Protein AF-A0A959F280-F1 (afdb_monomer_lite)

pLDDT: mean 79.12, std 16.42, range [36.81, 97.94]

Secondary structure (DSSP, 8-state):
-HHHHHHHHHHTS---------PPPPPTT--SHHHHHHHHHHTTSTTS--HHHHGGGB-S---HHHHHHHHHHHHHHHHHTT----GGGS---TT---TTT-SSEE-S-TTT-TT--EEEETTEEEE-HHHHHHHHHHHHHHSGGGTHHHHHHGGGG---EETTEEHHHHHHHHHHHHHHHHHHHHHHHHHHHHHHHHHTSTT-SS-S-HHHHHHHHHHHHHHHHHHHHHHHTGGG-----

Sequence (241 aa):
MKRLLSILSVLFLAFPVFLPAQSEAPPLTLATPRNAVHVHLYYLQPDSYQPELAARVIYGVPDSARRNKLAIQLKQIFDGKGLYVRLNQLPDKPDYADTLSGNANFTPFPIDLPQVYLEQIDGKWYYSPETVGQIAQLHEEVYPFGADFIVNLLPKFGNRSVMGLKAWQWLGLFLLLAVAFLVHLALSRILNPVARRLTRSKRFPSLIEPRLVRKLARLASMIVLLQVLKLLLPMLMLPIE

Radius of gyration: 25.84 Å; chains: 1; bounding box: 61×64×66 Å

Foldseek 3Di:
DVVVVVVVVVVVVPDPPPDPDDDDQQDLQLQFPLSLVSQLVVCVDLVNPDLLRNLSQAPDDPDSVLSSVLSNLVVLLCLLLVNDQPSVPGDPHSCDADPPPRFQKADRCCPSCVQWIWHDDPSGIHTDPSSSVCSVVSSCVSCPPPVVVLVVVQSVVDPDDDVNAGPVLVVLVVVLVVVLVVLLVVLCVVLVVVLVVVCPDPPHPDPDDPVNSVVVSVVVSVVVSVVSCSSSVSVSSPPDD

Structure (mmCIF, N/CA/C/O backbone):
data_AF-A0A959F280-F1
#
_entry.id   AF-A0A959F280-F1
#
loop_
_atom_site.group_PDB
_atom_site.id
_atom_site.type_symbol
_atom_site.label_atom_id
_atom_site.label_alt_id
_atom_site.label_comp_id
_atom_site.label_asym_id
_atom_site.label_entity_id
_atom_site.label_seq_id
_atom_site.pdbx_PDB_ins_code
_atom_site.Cartn_x
_atom_site.Cartn_y
_atom_site.Cartn_z
_atom_site.occupancy
_atom_site.B_iso_or_equiv
_atom_site.auth_seq_id
_atom_site.auth_comp_id
_atom_site.auth_asym_id
_atom_site.auth_atom_id
_atom_site.pdbx_PDB_model_num
ATOM 1 N N . MET A 1 1 ? -16.300 -50.254 -28.222 1.00 49.34 1 MET A N 1
ATOM 2 C CA . MET A 1 1 ? -16.803 -48.877 -27.989 1.00 49.34 1 MET A CA 1
ATOM 3 C C . MET A 1 1 ? -17.419 -48.663 -26.602 1.00 49.34 1 MET A C 1
ATOM 5 O O . MET A 1 1 ? -17.103 -47.653 -25.995 1.00 49.34 1 MET A O 1
ATOM 9 N N . LYS A 1 2 ? -18.199 -49.601 -26.033 1.00 47.69 2 LYS A N 1
ATOM 10 C CA . LYS A 1 2 ? -18.791 -49.439 -24.682 1.00 47.69 2 LYS A CA 1
ATOM 11 C C . LYS A 1 2 ? -17.766 -49.301 -23.535 1.00 47.69 2 LYS A C 1
ATOM 13 O O . LYS A 1 2 ? -17.989 -48.509 -22.636 1.00 47.69 2 LYS A O 1
ATOM 18 N N . ARG A 1 3 ? -16.608 -49.978 -23.606 1.00 47.28 3 ARG A N 1
ATOM 19 C CA . ARG A 1 3 ? -15.536 -49.876 -22.587 1.00 47.28 3 ARG A CA 1
ATOM 20 C C . ARG A 1 3 ? -14.737 -48.564 -22.627 1.00 47.28 3 ARG A C 1
ATOM 22 O O . ARG A 1 3 ? -14.215 -48.162 -21.600 1.00 47.28 3 ARG A O 1
ATOM 29 N N . LEU A 1 4 ? -14.674 -47.885 -23.779 1.00 44.22 4 LEU A N 1
ATOM 30 C CA . LEU A 1 4 ? -14.002 -46.582 -23.897 1.00 44.22 4 LEU A CA 1
ATOM 31 C C . LEU A 1 4 ? -14.879 -45.453 -23.328 1.00 44.22 4 LEU A C 1
ATOM 33 O O . LEU A 1 4 ? -14.361 -44.519 -22.728 1.00 44.22 4 LEU A O 1
ATOM 37 N N . LEU A 1 5 ? -16.208 -45.584 -23.454 1.00 45.62 5 LEU A N 1
ATOM 38 C CA . LEU A 1 5 ? -17.166 -44.663 -22.837 1.00 45.62 5 LEU A CA 1
ATOM 39 C C . LEU A 1 5 ? -17.149 -44.765 -21.303 1.00 45.62 5 LEU A C 1
ATOM 41 O O . LEU A 1 5 ? -17.197 -43.744 -20.630 1.00 45.62 5 LEU A O 1
ATOM 45 N N . SER A 1 6 ? -17.014 -45.974 -20.744 1.00 48.53 6 SER A N 1
ATOM 46 C CA . SER A 1 6 ? -16.979 -46.177 -19.286 1.00 48.53 6 SER A CA 1
ATOM 47 C C . SER A 1 6 ? -15.735 -45.584 -18.612 1.00 48.53 6 SER A C 1
ATOM 49 O O . SER A 1 6 ? -15.829 -45.115 -17.484 1.00 48.53 6 SER A O 1
ATOM 51 N N . ILE A 1 7 ? -14.584 -45.557 -19.295 1.00 51.16 7 ILE A N 1
ATOM 52 C CA . ILE A 1 7 ? -13.348 -44.948 -18.767 1.00 51.16 7 ILE A CA 1
ATOM 53 C C . ILE A 1 7 ? -13.446 -43.412 -18.791 1.00 51.16 7 ILE A C 1
ATOM 55 O O . ILE A 1 7 ? -12.962 -42.750 -17.876 1.00 51.16 7 ILE A O 1
ATOM 59 N N . LEU A 1 8 ? -14.149 -42.842 -19.778 1.00 44.41 8 LEU A N 1
ATOM 60 C CA . LEU A 1 8 ? -14.389 -41.397 -19.863 1.00 44.41 8 LEU A CA 1
ATOM 61 C C . LEU A 1 8 ? -15.368 -40.900 -18.779 1.00 44.41 8 LEU A C 1
ATOM 63 O O . LEU A 1 8 ? -15.226 -39.782 -18.293 1.00 44.41 8 LEU A O 1
ATOM 67 N N . SER A 1 9 ? -16.321 -41.738 -18.355 1.00 45.31 9 SER A N 1
ATOM 68 C CA . SER A 1 9 ? -17.274 -41.411 -17.282 1.00 45.31 9 SER A CA 1
ATOM 69 C C . SER A 1 9 ? -16.666 -41.466 -15.875 1.00 45.31 9 SER A C 1
ATOM 71 O O . SER A 1 9 ? -17.095 -40.711 -15.008 1.00 45.31 9 SER A O 1
ATOM 73 N N . VAL A 1 10 ? -15.652 -42.308 -15.637 1.00 51.28 10 VAL A N 1
ATOM 74 C CA . VAL A 1 10 ? -14.961 -42.377 -14.331 1.00 51.28 10 VAL A CA 1
ATOM 75 C C . VAL A 1 10 ? -13.953 -41.231 -14.166 1.00 51.28 10 VAL A C 1
ATOM 77 O O . VAL A 1 10 ? -13.764 -4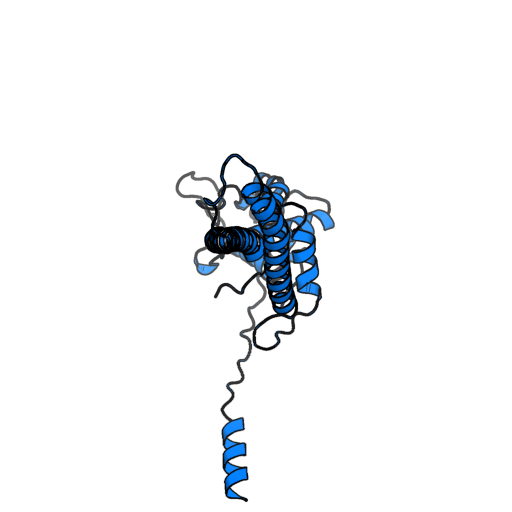0.740 -13.057 1.00 51.28 10 VAL A O 1
ATOM 80 N N . LEU A 1 11 ? -13.374 -40.722 -15.262 1.00 44.38 11 LEU A N 1
ATOM 81 C CA . LEU A 1 11 ? -12.427 -39.599 -15.216 1.00 44.38 11 LEU A CA 1
ATOM 82 C C . LEU A 1 11 ? -13.094 -38.244 -14.891 1.00 44.38 11 LEU A C 1
ATOM 84 O O . LEU A 1 11 ? -12.423 -37.325 -14.433 1.00 44.38 11 LEU A O 1
ATOM 88 N N . PHE A 1 12 ? -14.411 -38.117 -15.085 1.00 46.41 12 PHE A N 1
ATOM 89 C CA . PHE A 1 12 ? -15.156 -36.886 -14.782 1.00 46.41 12 PHE A CA 1
ATOM 90 C C . PHE A 1 12 ? -15.593 -36.782 -13.306 1.00 46.41 12 PHE A C 1
ATOM 92 O O . PHE A 1 12 ? -15.979 -35.711 -12.850 1.00 46.41 12 PHE A O 1
ATOM 99 N N . LEU A 1 13 ? -15.506 -37.878 -12.543 1.00 48.00 13 LEU A N 1
ATOM 100 C CA . LEU A 1 13 ? -15.937 -37.966 -11.138 1.00 48.00 13 LEU A CA 1
ATOM 101 C C . LEU A 1 13 ? -14.815 -37.707 -10.117 1.00 48.00 13 LEU A C 1
ATOM 103 O O . LEU A 1 13 ? -15.070 -37.726 -8.918 1.00 48.00 13 LEU A O 1
ATOM 107 N N . ALA A 1 14 ? -13.591 -37.437 -10.578 1.00 45.19 14 ALA A N 1
ATOM 108 C CA . ALA A 1 14 ? -12.429 -37.170 -9.727 1.00 45.19 14 ALA A CA 1
ATOM 109 C C . ALA A 1 14 ? -11.996 -35.691 -9.717 1.00 45.19 14 ALA A C 1
ATOM 111 O O . ALA A 1 14 ? -10.865 -35.394 -9.342 1.00 45.19 14 ALA A O 1
ATOM 112 N N . PHE A 1 15 ? -12.863 -34.758 -10.129 1.00 49.81 15 PHE A N 1
ATOM 113 C CA . PHE A 1 15 ? -12.607 -33.334 -9.915 1.00 49.81 15 PHE A CA 1
ATOM 114 C C . PHE A 1 15 ? -13.094 -32.949 -8.513 1.00 49.81 15 PHE A C 1
ATOM 116 O O . PHE A 1 15 ? -14.309 -32.883 -8.305 1.00 49.81 15 PHE A O 1
ATOM 123 N N . PRO A 1 16 ? -12.198 -32.711 -7.535 1.00 55.06 16 PRO A N 1
ATOM 124 C CA . PRO A 1 16 ? -12.617 -32.148 -6.264 1.00 55.06 16 PRO A CA 1
ATOM 125 C C . PRO A 1 16 ? -13.252 -30.786 -6.543 1.00 55.06 16 PRO A C 1
ATOM 127 O O . PRO A 1 16 ? -12.611 -29.866 -7.054 1.00 55.06 16 PRO A O 1
ATOM 130 N N . VAL A 1 17 ? -14.541 -30.671 -6.230 1.00 56.75 17 VAL A N 1
ATOM 131 C CA . VAL A 1 17 ? -15.220 -29.383 -6.158 1.00 56.75 17 VAL A CA 1
ATOM 132 C C . VAL A 1 17 ? -14.637 -28.681 -4.939 1.00 56.75 17 VAL A C 1
ATOM 134 O O . VAL A 1 17 ? -15.041 -28.938 -3.807 1.00 56.75 17 VAL A O 1
ATOM 137 N N . PHE A 1 18 ? -13.632 -27.837 -5.160 1.00 51.78 18 PHE A N 1
ATOM 138 C CA . PHE A 1 18 ? -13.164 -26.908 -4.141 1.00 51.78 18 PHE A CA 1
ATOM 139 C C . PHE A 1 18 ? -14.287 -25.900 -3.898 1.00 51.78 18 PHE A C 1
ATOM 141 O O . PHE A 1 18 ? -14.471 -24.959 -4.669 1.00 51.78 18 PHE A O 1
ATOM 148 N N . LEU A 1 19 ? -15.082 -26.132 -2.853 1.00 47.50 19 LEU A N 1
ATOM 149 C CA . LEU A 1 19 ? -15.970 -25.104 -2.333 1.00 47.50 19 LEU A CA 1
ATOM 150 C C . LEU A 1 19 ? -15.080 -23.996 -1.754 1.00 47.50 19 LEU A C 1
ATOM 152 O O . LEU A 1 19 ? -14.248 -24.298 -0.893 1.00 47.50 19 LEU A O 1
ATOM 156 N N . PRO A 1 20 ? -15.198 -22.740 -2.217 1.00 53.62 20 PRO A N 1
ATOM 157 C CA . PRO A 1 20 ? -14.471 -21.646 -1.597 1.00 53.62 20 PRO A CA 1
ATOM 158 C C . PRO A 1 20 ? -14.888 -21.557 -0.126 1.00 53.62 20 PRO A C 1
ATOM 160 O O . PRO A 1 20 ? -16.076 -21.479 0.187 1.00 53.62 20 PRO A O 1
ATOM 163 N N . ALA A 1 21 ? -13.912 -21.606 0.781 1.00 48.56 21 ALA A N 1
ATOM 164 C CA . ALA A 1 21 ? -14.149 -21.356 2.194 1.00 48.56 21 ALA A CA 1
ATOM 165 C C . ALA A 1 21 ? -14.635 -19.909 2.343 1.00 48.56 21 ALA A C 1
ATOM 167 O O . ALA A 1 21 ? -13.902 -18.963 2.054 1.00 48.56 21 ALA A O 1
ATOM 168 N N . GLN A 1 22 ? -15.893 -19.735 2.738 1.00 55.16 22 GLN A N 1
ATOM 169 C CA . GLN A 1 22 ? -16.488 -18.416 2.885 1.00 55.16 22 GLN A CA 1
ATOM 170 C C . GLN A 1 22 ? -15.994 -17.809 4.204 1.00 55.16 22 GLN A C 1
ATOM 172 O O . GLN A 1 22 ? -16.378 -18.255 5.282 1.00 55.16 22 GLN A O 1
ATOM 177 N N . SER A 1 23 ? -15.091 -16.830 4.118 1.00 66.12 23 SER A N 1
ATOM 178 C CA . SER A 1 23 ? -14.633 -16.078 5.288 1.00 66.12 23 SER A CA 1
ATOM 179 C C . SER A 1 23 ? -15.758 -15.162 5.771 1.00 66.12 23 SER A C 1
ATOM 181 O O . SER A 1 23 ? -16.254 -14.322 5.011 1.00 66.12 23 SER A O 1
ATOM 183 N N . GLU A 1 24 ? -16.182 -15.343 7.019 1.00 81.81 24 GLU A N 1
ATOM 184 C CA . GLU A 1 24 ? -17.246 -14.553 7.636 1.00 81.81 24 GLU A CA 1
ATOM 185 C C . GLU A 1 24 ? -16.833 -13.078 7.762 1.00 81.81 24 GLU A C 1
ATOM 187 O O . GLU A 1 24 ? -15.673 -12.756 8.034 1.00 81.81 24 GLU A O 1
ATOM 192 N N . ALA A 1 25 ? -17.781 -12.167 7.532 1.00 90.25 25 ALA A N 1
ATOM 193 C CA . ALA A 1 25 ? -17.505 -10.738 7.559 1.00 90.25 25 ALA A CA 1
ATOM 194 C C . ALA A 1 25 ? -17.123 -10.272 8.976 1.00 90.25 25 ALA A C 1
ATOM 196 O O . ALA A 1 25 ? -17.830 -10.588 9.937 1.00 90.25 25 ALA A O 1
ATOM 197 N N . PRO A 1 26 ? -16.043 -9.484 9.139 1.00 92.81 26 PRO A N 1
ATOM 198 C CA . PRO A 1 26 ? -15.649 -9.000 10.447 1.00 92.81 26 PRO A CA 1
ATOM 199 C C . PRO A 1 26 ? -16.671 -7.998 10.994 1.00 92.81 26 PRO A C 1
ATOM 201 O O . PRO A 1 26 ? -17.145 -7.122 10.255 1.00 92.81 26 PRO A O 1
ATOM 204 N N . PRO A 1 27 ? -16.964 -8.051 12.305 1.00 93.81 27 PRO A N 1
ATOM 205 C CA . PRO A 1 27 ? -17.809 -7.056 12.940 1.00 93.81 27 PRO A CA 1
ATOM 206 C C . PRO A 1 27 ? -17.101 -5.694 12.931 1.00 93.81 27 PRO A C 1
ATOM 208 O O . PRO A 1 27 ? -15.899 -5.602 13.176 1.00 93.81 27 PRO A O 1
ATOM 211 N N . LEU A 1 28 ? -17.853 -4.620 12.680 1.00 94.12 28 LEU A N 1
ATOM 212 C CA . LEU A 1 28 ? -17.343 -3.246 12.553 1.00 94.12 28 LEU A CA 1
ATOM 213 C C . LEU A 1 28 ? -17.152 -2.559 13.920 1.00 94.12 28 LEU A C 1
ATOM 215 O O . LEU A 1 28 ? -17.584 -1.420 14.110 1.00 94.12 28 LEU A O 1
ATOM 219 N N . THR A 1 29 ? -16.567 -3.261 14.893 1.00 95.06 29 THR A N 1
ATOM 220 C CA . THR A 1 29 ? -16.417 -2.756 16.269 1.00 95.06 29 THR A CA 1
ATOM 221 C C . THR A 1 29 ? -15.211 -1.841 16.423 1.00 95.06 29 THR A C 1
ATOM 223 O O . THR A 1 29 ? -15.292 -0.859 17.159 1.00 95.06 29 THR A O 1
ATOM 226 N N . LEU A 1 30 ? -14.116 -2.153 15.721 1.00 96.44 30 LEU A N 1
ATOM 227 C CA . LEU A 1 30 ? -12.801 -1.523 15.872 1.00 96.44 30 LEU A CA 1
ATOM 228 C C . LEU A 1 30 ? -12.262 -1.631 17.306 1.00 96.44 30 LEU A C 1
ATOM 230 O O . LEU A 1 30 ? -11.474 -0.806 17.751 1.00 96.44 30 LEU A O 1
ATOM 234 N N . ALA A 1 31 ? -12.711 -2.641 18.054 1.00 95.94 31 ALA A N 1
ATOM 235 C CA . ALA A 1 31 ? -12.429 -2.755 19.482 1.00 95.94 31 ALA A CA 1
ATOM 236 C C . ALA A 1 31 ? -10.995 -3.208 19.784 1.00 95.94 31 ALA A C 1
ATOM 238 O O . ALA A 1 31 ? -10.506 -2.967 20.879 1.00 95.94 31 ALA A O 1
ATOM 239 N N . THR A 1 32 ? -10.322 -3.865 18.838 1.00 96.69 32 THR A N 1
ATOM 240 C CA . THR A 1 32 ? -8.959 -4.394 19.000 1.00 96.69 32 THR A CA 1
ATOM 241 C C . THR A 1 32 ? -8.112 -4.050 17.775 1.00 96.69 32 THR A C 1
ATOM 243 O O . THR A 1 32 ? -8.681 -3.901 16.682 1.00 96.69 32 THR A O 1
ATOM 246 N N . PRO A 1 33 ? -6.769 -3.984 17.896 1.00 96.19 33 PRO A N 1
ATOM 247 C CA . PRO A 1 33 ? -5.891 -3.788 16.742 1.00 96.19 33 PRO A CA 1
ATOM 248 C C . PRO A 1 33 ? -6.147 -4.834 15.650 1.00 96.19 33 PRO A C 1
ATOM 250 O O . PRO A 1 33 ? -6.271 -4.498 14.471 1.00 96.19 33 PRO A O 1
ATOM 253 N N . ARG A 1 34 ? -6.326 -6.103 16.048 1.00 96.75 34 ARG A N 1
ATOM 254 C CA . ARG A 1 34 ? -6.686 -7.193 15.134 1.00 96.75 34 ARG A CA 1
ATOM 255 C C . ARG A 1 34 ? -7.991 -6.922 14.393 1.00 96.75 34 ARG A C 1
ATOM 257 O O . ARG A 1 34 ? -8.030 -7.095 13.178 1.00 96.75 34 ARG A O 1
ATOM 264 N N . ASN A 1 35 ? -9.056 -6.521 15.092 1.00 96.88 35 ASN A N 1
ATOM 265 C CA . ASN A 1 35 ? -10.342 -6.265 14.446 1.00 96.88 35 ASN A CA 1
ATOM 266 C C . ASN A 1 35 ? -10.265 -5.078 13.476 1.00 96.88 35 ASN A C 1
ATOM 268 O O . ASN A 1 35 ? -10.767 -5.197 12.362 1.00 96.88 35 ASN A O 1
ATOM 272 N N . ALA A 1 36 ? -9.597 -3.985 13.853 1.00 97.44 36 ALA A N 1
ATOM 273 C CA . ALA A 1 36 ? -9.434 -2.828 12.976 1.00 97.44 36 ALA A CA 1
ATOM 274 C C . ALA A 1 36 ? -8.701 -3.200 11.678 1.00 97.44 36 ALA A C 1
ATOM 276 O O . ALA A 1 36 ? -9.205 -2.951 10.582 1.00 97.44 36 ALA A O 1
ATOM 277 N N . VAL A 1 37 ? -7.563 -3.893 11.778 1.00 97.31 37 VAL A N 1
ATOM 278 C CA . VAL A 1 37 ? -6.826 -4.340 10.587 1.00 97.31 37 VAL A CA 1
ATOM 279 C C . VAL A 1 37 ? -7.631 -5.362 9.773 1.00 97.31 37 VAL A C 1
ATOM 281 O O . VAL A 1 37 ? -7.621 -5.310 8.544 1.00 97.31 37 VAL A O 1
ATOM 284 N N . HIS A 1 38 ? -8.384 -6.255 10.423 1.00 96.44 38 HIS A N 1
ATOM 285 C CA . HIS A 1 38 ? -9.246 -7.205 9.721 1.00 96.44 38 HIS A CA 1
ATOM 286 C C . HIS A 1 38 ? -10.354 -6.491 8.929 1.00 96.44 38 HIS A C 1
ATOM 288 O O . HIS A 1 38 ? -10.522 -6.779 7.747 1.00 96.44 38 HIS A O 1
ATOM 294 N N . VAL A 1 39 ? -11.053 -5.519 9.528 1.00 97.19 39 VAL A N 1
ATOM 295 C CA . VAL A 1 39 ? -12.058 -4.692 8.836 1.00 97.19 39 VAL A CA 1
ATOM 296 C C . VAL A 1 39 ? -11.439 -3.976 7.635 1.00 97.19 39 VAL A C 1
ATOM 298 O O . VAL A 1 39 ? -11.991 -4.041 6.538 1.00 97.19 39 VAL A O 1
ATOM 301 N N . HIS A 1 40 ? -10.274 -3.349 7.813 1.00 97.50 40 HIS A N 1
ATOM 302 C CA . HIS A 1 40 ? -9.571 -2.665 6.730 1.00 97.50 40 HIS A CA 1
ATOM 303 C C . HIS A 1 40 ? -9.302 -3.595 5.534 1.00 97.50 40 HIS A C 1
ATOM 305 O O . HIS A 1 40 ? -9.653 -3.274 4.399 1.00 97.50 40 HIS A O 1
ATOM 311 N N . LEU A 1 41 ? -8.691 -4.756 5.783 1.00 95.56 41 LEU A N 1
ATOM 312 C CA . LEU A 1 41 ? -8.235 -5.645 4.715 1.00 95.56 41 LEU A CA 1
ATOM 313 C C . LEU A 1 41 ? -9.363 -6.462 4.090 1.00 95.56 41 LEU A C 1
ATOM 315 O O . LEU A 1 41 ? -9.327 -6.694 2.881 1.00 95.56 41 LEU A O 1
ATOM 319 N N . TYR A 1 42 ? -10.344 -6.896 4.887 1.00 94.31 42 TYR A N 1
ATOM 320 C CA . TYR A 1 42 ? -11.454 -7.732 4.428 1.00 94.31 42 TYR A CA 1
ATOM 321 C C . TYR A 1 42 ? -12.303 -7.001 3.392 1.00 94.31 42 TYR A C 1
ATOM 323 O O . TYR A 1 42 ? -12.517 -7.515 2.298 1.00 94.31 42 TYR A O 1
ATOM 331 N N . TYR A 1 43 ? -12.734 -5.770 3.675 1.00 94.12 43 TYR A N 1
ATOM 332 C CA . TYR A 1 43 ? -13.615 -5.029 2.764 1.00 94.12 43 TYR A CA 1
ATOM 333 C C . TYR A 1 43 ? -12.902 -4.451 1.532 1.00 94.12 43 TYR A C 1
ATOM 335 O O . TYR A 1 43 ? -13.513 -3.780 0.704 1.00 94.12 43 TYR A O 1
ATOM 343 N N . LEU A 1 44 ? -11.609 -4.723 1.381 1.00 91.69 44 LEU A N 1
ATOM 344 C CA . LEU A 1 44 ? -10.838 -4.431 0.176 1.00 91.69 44 LEU A CA 1
ATOM 345 C C . LEU A 1 44 ? -10.430 -5.707 -0.575 1.00 91.69 44 LEU A C 1
ATOM 347 O O . LEU A 1 44 ? -9.700 -5.622 -1.567 1.00 91.69 44 LEU A O 1
ATOM 351 N N . GLN A 1 45 ? -10.887 -6.884 -0.128 1.00 86.81 45 GLN A N 1
ATOM 352 C CA . GLN A 1 45 ? -10.742 -8.115 -0.897 1.00 86.81 45 GLN A CA 1
ATOM 353 C C . GLN A 1 45 ? -11.706 -8.132 -2.084 1.00 86.81 45 GLN A C 1
ATOM 355 O O . GLN A 1 45 ? -12.777 -7.526 -2.017 1.00 86.81 45 GLN A O 1
ATOM 360 N N . PRO A 1 46 ? -11.370 -8.851 -3.167 1.00 79.81 46 PRO A N 1
ATOM 361 C CA . PRO A 1 46 ? -12.205 -8.874 -4.361 1.00 79.81 46 PRO A CA 1
ATOM 362 C C . PRO A 1 46 ? -13.634 -9.395 -4.132 1.00 79.81 46 PRO A C 1
ATOM 364 O O . PRO A 1 46 ? -14.554 -8.935 -4.802 1.00 79.81 46 PRO A O 1
ATOM 367 N N . ASP A 1 47 ? -13.821 -10.316 -3.183 1.00 80.31 47 ASP A N 1
ATOM 368 C CA . ASP A 1 47 ? -15.114 -10.968 -2.924 1.00 80.31 47 ASP A CA 1
ATOM 369 C C . ASP A 1 47 ? -15.998 -10.191 -1.929 1.00 80.31 47 ASP A C 1
ATOM 371 O O . ASP A 1 47 ? -17.197 -10.442 -1.822 1.00 80.31 47 ASP A O 1
ATOM 375 N N . SER A 1 48 ? -15.424 -9.212 -1.228 1.00 87.62 48 SER A N 1
ATOM 376 C CA . SER A 1 48 ? -16.072 -8.407 -0.182 1.00 87.62 48 SER A CA 1
ATOM 377 C C . SER A 1 48 ? -15.828 -6.905 -0.371 1.00 87.62 48 SER A C 1
ATOM 379 O O . SER A 1 48 ? -15.848 -6.140 0.591 1.00 87.62 48 SER A O 1
ATOM 381 N N . TYR A 1 49 ? -15.596 -6.475 -1.615 1.00 88.56 49 TYR A N 1
ATOM 382 C CA . TYR A 1 49 ? -15.148 -5.125 -1.959 1.00 88.56 49 TYR A CA 1
ATOM 383 C C . TYR A 1 49 ? -16.188 -4.041 -1.620 1.00 88.56 49 TYR A C 1
ATOM 385 O O . TYR A 1 49 ? -17.126 -3.797 -2.379 1.00 88.56 49 TYR A O 1
ATOM 393 N N . GLN A 1 50 ? -16.007 -3.387 -0.472 1.00 93.44 50 GLN A N 1
ATOM 394 C CA . GLN A 1 50 ? -16.822 -2.289 0.060 1.00 93.44 50 GLN A CA 1
ATOM 395 C C . GLN A 1 50 ? -15.898 -1.243 0.720 1.00 93.44 50 GLN A C 1
ATOM 397 O O . GLN A 1 50 ? -15.768 -1.207 1.951 1.00 93.44 50 GLN A O 1
ATOM 402 N N . PRO A 1 51 ? -15.205 -0.402 -0.074 1.00 93.31 51 PRO A N 1
ATOM 403 C CA . PRO A 1 51 ? -14.197 0.536 0.428 1.00 93.31 51 PRO A CA 1
ATOM 404 C C . PRO A 1 51 ? -14.696 1.476 1.529 1.00 93.31 51 PRO A C 1
ATOM 406 O O . PRO A 1 51 ? -13.912 1.879 2.384 1.00 93.31 51 PRO A O 1
ATOM 409 N N . GLU A 1 52 ? -15.992 1.788 1.550 1.00 96.00 52 GLU A N 1
ATOM 410 C CA . GLU A 1 52 ? -16.640 2.616 2.571 1.00 96.00 52 GLU A CA 1
ATOM 411 C C . GLU A 1 52 ? -16.544 1.990 3.971 1.00 96.00 52 GLU A C 1
ATOM 413 O O . GLU A 1 52 ? -16.416 2.700 4.972 1.00 96.00 52 GLU A O 1
ATOM 418 N N . LEU A 1 53 ? -16.610 0.658 4.058 1.00 96.88 53 LEU A N 1
ATOM 419 C CA . LEU A 1 53 ? -16.490 -0.070 5.320 1.00 96.88 53 LEU A CA 1
ATOM 420 C C . LEU A 1 53 ? -15.032 -0.201 5.747 1.00 96.88 53 LEU A C 1
ATOM 422 O O . LEU A 1 53 ? -14.726 0.017 6.921 1.00 96.88 53 LEU A O 1
ATOM 426 N N . ALA A 1 54 ? -14.135 -0.464 4.794 1.00 96.56 54 ALA A N 1
ATOM 427 C CA . ALA A 1 54 ? -12.696 -0.464 5.040 1.00 96.56 54 ALA A CA 1
ATOM 428 C C . ALA A 1 54 ? -12.224 0.898 5.567 1.00 96.56 54 ALA A C 1
ATOM 430 O O . ALA A 1 54 ? -11.456 0.965 6.518 1.00 96.56 54 ALA A O 1
ATOM 431 N N . ALA A 1 55 ? -12.744 1.993 5.013 1.00 97.50 55 ALA A N 1
ATOM 432 C CA . ALA A 1 55 ? -12.383 3.358 5.377 1.00 97.50 55 ALA A CA 1
ATOM 433 C C . ALA A 1 55 ? -12.787 3.780 6.797 1.00 97.50 55 ALA A C 1
ATOM 435 O O . ALA A 1 55 ? -12.344 4.831 7.260 1.00 97.50 55 ALA A O 1
ATOM 436 N N . ARG A 1 56 ? -13.587 2.986 7.525 1.00 97.06 56 ARG A N 1
ATOM 437 C CA . ARG A 1 56 ? -13.960 3.288 8.921 1.00 97.06 56 ARG A CA 1
ATOM 438 C C . ARG A 1 56 ? -12.767 3.317 9.876 1.00 97.06 56 ARG A C 1
ATOM 440 O O . ARG A 1 56 ? -12.859 3.948 10.920 1.00 97.06 56 ARG A O 1
ATOM 447 N N . VAL A 1 57 ? -11.664 2.672 9.507 1.00 97.06 57 VAL A N 1
ATOM 448 C CA . VAL A 1 57 ? -10.396 2.659 10.258 1.00 97.06 57 VAL A CA 1
ATOM 449 C C . VAL A 1 57 ? -9.542 3.914 10.052 1.00 97.06 57 VAL A C 1
ATOM 451 O O . VAL A 1 57 ? -8.532 4.077 10.731 1.00 97.06 57 VAL A O 1
ATOM 454 N N . ILE A 1 58 ? -9.918 4.789 9.112 1.00 97.62 58 ILE A N 1
ATOM 455 C CA . ILE A 1 58 ? -9.215 6.040 8.812 1.00 97.62 58 ILE A CA 1
ATOM 456 C C . ILE A 1 58 ? -9.888 7.174 9.590 1.00 97.62 58 ILE A C 1
ATOM 458 O O . ILE A 1 58 ? -10.978 7.634 9.235 1.00 97.62 58 ILE A O 1
ATOM 462 N N . TYR A 1 59 ? -9.234 7.622 10.659 1.00 95.19 59 TYR A N 1
ATOM 463 C CA . TYR A 1 59 ? -9.731 8.690 11.523 1.00 95.19 59 TYR A CA 1
ATOM 464 C C . TYR A 1 59 ? -9.401 10.091 10.972 1.00 95.19 59 TYR A C 1
ATOM 466 O O . TYR A 1 59 ? -8.471 10.266 10.188 1.00 95.19 59 TYR A O 1
ATOM 474 N N . GLY A 1 60 ? -10.179 11.107 11.360 1.00 93.94 60 GLY A N 1
ATOM 475 C CA . GLY A 1 60 ? -9.835 12.519 11.125 1.00 93.94 60 GLY A CA 1
ATOM 476 C C . GLY A 1 60 ? -9.979 13.050 9.689 1.00 93.94 60 GLY A C 1
ATOM 477 O O . GLY A 1 60 ? -9.600 14.189 9.433 1.00 93.94 60 GLY A O 1
ATOM 478 N N . VAL A 1 61 ? -10.542 12.283 8.745 1.00 96.19 61 VAL A N 1
ATOM 479 C CA . VAL A 1 61 ? -10.715 12.707 7.337 1.00 96.19 61 VAL A CA 1
ATOM 480 C C . VAL A 1 61 ? -12.200 12.908 7.018 1.00 96.19 61 VAL A C 1
ATOM 482 O O . VAL A 1 61 ? -12.880 11.915 6.774 1.00 96.19 61 VAL A O 1
ATOM 485 N N . PRO A 1 62 ? -12.749 14.138 6.992 1.00 94.06 62 PRO A N 1
ATOM 486 C CA . PRO A 1 62 ? -14.191 14.364 6.811 1.00 94.06 62 PRO A CA 1
ATOM 487 C C . PRO A 1 62 ? -14.722 13.924 5.444 1.00 94.06 62 PRO A C 1
ATOM 489 O O . PRO A 1 62 ? -15.802 13.343 5.361 1.00 94.06 62 PRO A O 1
ATOM 492 N N . ASP A 1 63 ? -13.950 14.166 4.383 1.00 96.81 63 ASP A N 1
ATOM 493 C CA . ASP A 1 63 ? -14.331 13.794 3.023 1.00 96.81 63 ASP A CA 1
ATOM 494 C C . ASP A 1 63 ? -14.305 12.269 2.835 1.00 96.81 63 ASP A C 1
ATOM 496 O O . ASP A 1 63 ? -13.246 11.637 2.860 1.00 96.81 63 ASP A O 1
ATOM 500 N N . SER A 1 64 ? -15.486 11.687 2.621 1.00 94.50 64 SER A N 1
ATOM 501 C CA . SER A 1 64 ? -15.665 10.246 2.421 1.00 94.50 64 SER A CA 1
ATOM 502 C C . SER A 1 64 ? -14.896 9.708 1.212 1.00 94.50 64 SER A C 1
ATOM 504 O O . SER A 1 64 ? -14.292 8.641 1.307 1.00 94.50 64 SER A O 1
ATOM 506 N N . ALA A 1 65 ? -14.839 10.455 0.104 1.00 94.38 65 ALA A N 1
ATOM 507 C CA . ALA A 1 65 ? -14.158 10.003 -1.106 1.00 94.38 65 ALA A CA 1
ATOM 508 C C . ALA A 1 65 ? -12.646 9.913 -0.869 1.00 94.38 65 ALA A C 1
ATOM 510 O O . ALA A 1 65 ? -12.019 8.889 -1.164 1.00 94.38 65 ALA A O 1
ATOM 511 N N . ARG A 1 66 ? -12.063 10.951 -0.256 1.00 96.12 66 ARG A N 1
ATOM 512 C CA . ARG A 1 66 ? -10.665 10.932 0.182 1.00 96.12 66 ARG A CA 1
ATOM 513 C C . ARG A 1 66 ? -10.397 9.835 1.208 1.00 96.12 66 ARG A C 1
ATOM 515 O O . ARG A 1 66 ? -9.377 9.163 1.096 1.00 96.12 66 ARG A O 1
ATOM 522 N N . ARG A 1 67 ? -11.292 9.614 2.173 1.00 97.19 67 ARG A N 1
ATOM 523 C CA . ARG A 1 67 ? -11.132 8.561 3.189 1.00 97.19 67 ARG A CA 1
ATOM 524 C C . ARG A 1 67 ? -11.086 7.163 2.563 1.00 97.19 67 ARG A C 1
ATOM 526 O O . ARG A 1 67 ? -10.185 6.387 2.875 1.00 97.19 67 ARG A O 1
ATOM 533 N N . ASN A 1 68 ? -11.990 6.881 1.625 1.00 95.62 68 ASN A N 1
ATOM 534 C CA . ASN A 1 68 ? -12.002 5.629 0.865 1.00 95.62 68 ASN A CA 1
ATOM 535 C C . ASN A 1 68 ? -10.717 5.461 0.050 1.00 95.62 68 ASN A C 1
ATOM 537 O O . ASN A 1 68 ? -10.108 4.391 0.066 1.00 95.62 68 ASN A O 1
ATOM 541 N N . LYS A 1 69 ? -10.268 6.532 -0.619 1.00 94.31 69 LYS A N 1
ATOM 542 C CA . LYS A 1 69 ? -9.007 6.527 -1.367 1.00 94.31 69 LYS A CA 1
ATOM 543 C C . LYS A 1 69 ? -7.819 6.183 -0.465 1.00 94.31 69 LYS A C 1
ATOM 545 O O . LYS A 1 69 ? -7.015 5.339 -0.844 1.00 94.31 69 LYS A O 1
ATOM 550 N N . LEU A 1 70 ? -7.728 6.789 0.718 1.00 97.00 70 LEU A N 1
ATOM 551 C CA . LEU A 1 70 ? -6.635 6.541 1.662 1.00 97.00 70 LEU A CA 1
ATOM 552 C C . LEU A 1 70 ? -6.619 5.089 2.156 1.00 97.00 70 LEU A C 1
ATOM 554 O O . LEU A 1 70 ? -5.553 4.485 2.200 1.00 97.00 70 LEU A O 1
ATOM 558 N N . ALA A 1 71 ? -7.782 4.499 2.450 1.00 97.00 71 ALA A N 1
ATOM 559 C CA . ALA A 1 71 ? -7.866 3.082 2.811 1.00 97.00 71 ALA A CA 1
ATOM 560 C C . ALA A 1 71 ? -7.368 2.171 1.672 1.00 97.00 71 ALA A C 1
ATOM 562 O O . ALA A 1 71 ? -6.545 1.283 1.885 1.00 97.00 71 ALA A O 1
ATOM 563 N N . ILE A 1 72 ? -7.793 2.437 0.432 1.00 94.44 72 ILE A N 1
ATOM 564 C CA . ILE A 1 72 ? -7.325 1.685 -0.743 1.00 94.44 72 ILE A CA 1
ATOM 565 C C . ILE A 1 72 ? -5.804 1.824 -0.915 1.00 94.44 72 ILE A C 1
ATOM 567 O O . ILE A 1 72 ? -5.115 0.818 -1.094 1.00 94.44 72 ILE A O 1
ATOM 571 N N . GLN A 1 73 ? -5.273 3.048 -0.834 1.00 94.94 73 GLN A N 1
ATOM 572 C CA . GLN A 1 73 ? -3.837 3.314 -0.957 1.00 94.94 73 GLN A CA 1
ATOM 573 C C . GLN A 1 73 ? -3.034 2.611 0.141 1.00 94.94 73 GLN A C 1
ATOM 575 O O . GLN A 1 73 ? -1.984 2.043 -0.149 1.00 94.94 73 GLN A O 1
ATOM 580 N N . LEU A 1 74 ? -3.540 2.582 1.376 1.00 97.00 74 LEU A N 1
ATOM 581 C CA . LEU A 1 74 ? -2.883 1.896 2.486 1.00 97.00 74 LEU A CA 1
ATOM 582 C C . LEU A 1 74 ? -2.756 0.391 2.239 1.00 97.00 74 LEU A C 1
ATOM 584 O O . LEU A 1 74 ? -1.671 -0.166 2.409 1.00 97.00 74 LEU A O 1
ATOM 588 N N . LYS A 1 75 ? -3.816 -0.265 1.753 1.00 94.62 75 LYS A N 1
ATOM 589 C CA . LYS A 1 75 ? -3.713 -1.667 1.325 1.00 94.62 75 LYS A CA 1
ATOM 590 C C . LYS A 1 75 ? -2.715 -1.842 0.175 1.00 94.62 75 LYS A C 1
ATOM 592 O O . LYS A 1 75 ? -1.913 -2.768 0.205 1.00 94.62 75 LYS A O 1
ATOM 597 N N . GLN A 1 76 ? -2.727 -0.952 -0.817 1.00 91.25 76 GLN A N 1
ATOM 598 C CA . GLN A 1 76 ? -1.791 -1.017 -1.946 1.00 91.25 76 GLN A CA 1
ATOM 599 C C . GLN A 1 76 ? -0.329 -0.841 -1.524 1.00 91.25 76 GLN A C 1
ATOM 601 O O . GLN A 1 76 ? 0.543 -1.430 -2.163 1.00 91.25 76 GLN A O 1
ATOM 606 N N . ILE A 1 77 ? -0.050 -0.062 -0.472 1.00 94.06 77 ILE A N 1
ATOM 607 C CA . ILE A 1 77 ? 1.287 0.041 0.130 1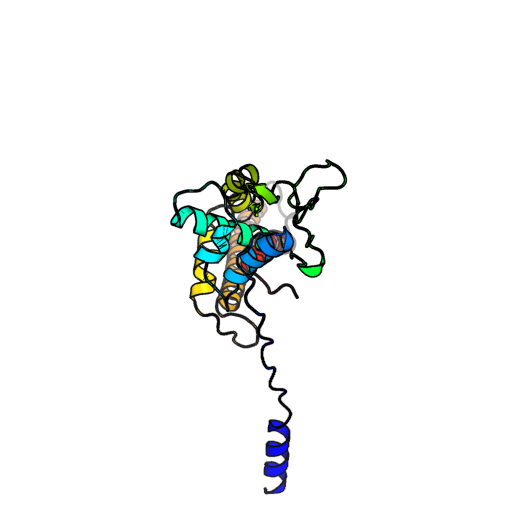.00 94.06 77 ILE A CA 1
ATOM 608 C C . ILE A 1 77 ? 1.708 -1.319 0.695 1.00 94.06 77 ILE A C 1
ATOM 610 O O . ILE A 1 77 ? 2.821 -1.761 0.412 1.00 94.06 77 ILE A O 1
ATOM 614 N N . PHE A 1 78 ? 0.832 -1.997 1.450 1.00 93.94 78 PHE A N 1
ATOM 615 C CA . PHE A 1 78 ? 1.124 -3.335 1.979 1.00 93.94 78 PHE A CA 1
ATOM 616 C C . PHE A 1 78 ? 1.377 -4.331 0.850 1.00 93.94 78 PHE A C 1
ATOM 618 O O . PHE A 1 78 ? 2.426 -4.973 0.827 1.00 93.94 78 PHE A O 1
ATOM 625 N N . ASP A 1 79 ? 0.472 -4.391 -0.128 1.00 88.50 79 ASP A N 1
ATOM 626 C CA . ASP A 1 79 ? 0.588 -5.302 -1.266 1.00 88.50 79 ASP A CA 1
ATOM 627 C C . ASP A 1 79 ? 1.862 -5.017 -2.086 1.00 88.50 79 ASP A C 1
ATOM 629 O O . ASP A 1 79 ? 2.610 -5.932 -2.424 1.00 88.50 79 ASP A O 1
ATOM 633 N N . GLY A 1 80 ? 2.147 -3.742 -2.374 1.00 84.62 80 GLY A N 1
ATOM 634 C CA . GLY A 1 80 ? 3.283 -3.329 -3.202 1.00 84.62 80 GLY A CA 1
ATOM 635 C C . GLY A 1 80 ? 4.641 -3.528 -2.528 1.00 84.62 80 GLY A C 1
ATOM 636 O O . GLY A 1 80 ? 5.630 -3.791 -3.212 1.00 84.62 80 GLY A O 1
ATOM 637 N N . LYS A 1 81 ? 4.692 -3.463 -1.191 1.00 88.38 81 LYS A N 1
ATOM 638 C CA . LYS A 1 81 ? 5.877 -3.826 -0.395 1.00 88.38 81 LYS A CA 1
ATOM 639 C C . LYS A 1 81 ? 5.956 -5.330 -0.086 1.00 88.38 81 LYS A C 1
ATOM 641 O O . LYS A 1 81 ? 6.937 -5.760 0.511 1.00 88.38 81 LYS A O 1
ATOM 646 N N . GLY A 1 82 ? 4.959 -6.129 -0.481 1.00 86.81 82 GLY A N 1
ATOM 647 C CA . GLY A 1 82 ? 4.898 -7.563 -0.174 1.00 86.81 82 GLY A CA 1
ATOM 648 C C . GLY A 1 82 ? 4.671 -7.870 1.312 1.00 86.81 82 GLY A C 1
ATOM 649 O O . GLY A 1 82 ? 5.053 -8.937 1.790 1.00 86.81 82 GLY A O 1
ATOM 650 N N . LEU A 1 83 ? 4.078 -6.935 2.056 1.00 92.00 83 LEU A N 1
ATOM 651 C CA . LEU A 1 83 ? 3.850 -7.041 3.494 1.00 92.00 83 LEU A CA 1
ATOM 652 C C . LEU A 1 83 ? 2.530 -7.762 3.774 1.00 92.00 83 LEU A C 1
ATOM 654 O O . LEU A 1 83 ? 1.446 -7.179 3.713 1.00 92.00 83 LEU A O 1
ATOM 658 N N . TYR A 1 84 ? 2.626 -9.050 4.098 1.00 90.69 84 TYR A N 1
ATOM 659 C CA . TYR A 1 84 ? 1.464 -9.880 4.399 1.00 90.69 84 TYR A CA 1
ATOM 660 C C . TYR A 1 84 ? 1.081 -9.819 5.883 1.00 90.69 84 TYR A C 1
ATOM 662 O O . TYR A 1 84 ? 1.850 -10.216 6.762 1.00 90.69 84 TYR A O 1
ATOM 670 N N . VAL A 1 85 ? -0.141 -9.361 6.168 1.00 92.69 85 VAL A N 1
ATOM 671 C CA . VAL A 1 85 ? -0.664 -9.276 7.537 1.00 92.69 85 VAL A CA 1
ATOM 672 C C . VAL A 1 85 ? -1.180 -10.639 7.993 1.00 92.69 85 VAL A C 1
ATOM 674 O O . VAL A 1 85 ? -2.208 -11.132 7.531 1.00 92.69 85 VAL A O 1
ATOM 677 N N . ARG A 1 86 ? -0.513 -11.218 8.991 1.00 91.88 86 ARG A N 1
ATOM 678 C CA . ARG A 1 86 ? -0.942 -12.459 9.646 1.00 91.88 86 ARG A CA 1
ATOM 679 C C . ARG A 1 86 ? -1.927 -12.148 10.774 1.00 91.88 86 ARG A C 1
ATOM 681 O O . ARG A 1 86 ? -1.516 -11.981 11.916 1.00 91.88 86 ARG A O 1
ATOM 688 N N . LEU A 1 87 ? -3.228 -12.073 10.466 1.00 91.88 87 LEU A N 1
ATOM 689 C CA . LEU A 1 87 ? -4.293 -11.688 11.421 1.00 91.88 87 LEU A CA 1
ATOM 690 C C . LEU A 1 87 ? -4.262 -12.456 12.756 1.00 91.88 87 LEU A C 1
ATOM 692 O O . LEU A 1 87 ? -4.611 -11.901 13.793 1.00 91.88 87 LEU A O 1
ATOM 696 N N . ASN A 1 88 ? -3.826 -13.716 12.749 1.00 91.00 88 ASN A N 1
ATOM 697 C CA . ASN A 1 88 ? -3.692 -14.551 13.945 1.00 91.00 88 ASN A CA 1
ATOM 698 C C . ASN A 1 88 ? -2.557 -14.122 14.893 1.00 91.00 88 ASN A C 1
ATOM 700 O O . ASN A 1 88 ? -2.550 -14.542 16.045 1.00 91.00 88 ASN A O 1
ATOM 704 N N . GLN A 1 89 ? -1.610 -13.312 14.420 1.00 90.62 89 GLN A N 1
ATOM 705 C CA . GLN A 1 89 ? -0.505 -12.768 15.214 1.00 90.62 89 GLN A CA 1
ATOM 706 C C . GLN A 1 89 ? -0.815 -11.375 15.776 1.00 90.62 89 GLN A C 1
ATOM 708 O O . GLN A 1 89 ? -0.044 -10.855 16.579 1.00 90.62 89 GLN A O 1
ATOM 713 N N . LEU A 1 90 ? -1.926 -10.759 15.360 1.00 93.00 90 LEU A N 1
ATOM 714 C CA . LEU A 1 90 ? -2.284 -9.414 15.797 1.00 93.00 90 LEU A CA 1
ATOM 715 C C . LEU A 1 90 ? -2.925 -9.445 17.195 1.00 93.00 90 LEU A C 1
ATOM 717 O O . LEU A 1 90 ? -3.706 -10.357 17.488 1.00 93.00 90 LEU A O 1
ATOM 721 N N . PRO A 1 91 ? -2.669 -8.430 18.043 1.00 93.50 91 PRO A N 1
ATOM 722 C CA . PRO A 1 91 ? -3.287 -8.333 19.357 1.00 93.50 91 PRO A CA 1
ATOM 723 C C . PRO A 1 91 ? -4.812 -8.255 19.279 1.00 93.50 91 PRO A C 1
ATOM 725 O O . PRO A 1 91 ? -5.378 -7.416 18.577 1.00 93.50 91 PRO A O 1
ATOM 728 N N . ASP A 1 92 ? -5.478 -9.104 20.058 1.00 93.62 92 ASP A N 1
ATOM 729 C CA . ASP A 1 92 ? -6.940 -9.160 20.160 1.00 93.62 92 ASP A CA 1
ATOM 730 C C . ASP A 1 92 ? -7.466 -8.644 21.505 1.00 93.62 92 ASP A C 1
ATOM 732 O O . ASP A 1 92 ? -8.510 -9.066 21.993 1.00 93.62 92 ASP A O 1
ATOM 736 N N . LYS A 1 93 ? -6.718 -7.740 22.135 1.00 92.62 93 LYS A N 1
ATOM 737 C CA . LYS A 1 93 ? -7.106 -7.112 23.397 1.00 92.62 93 LYS A CA 1
ATOM 738 C C . LYS A 1 93 ? -7.418 -5.631 23.173 1.00 92.62 93 LYS A C 1
ATOM 740 O O . LYS A 1 93 ? -6.638 -4.976 22.479 1.00 92.62 93 LYS A O 1
ATOM 745 N N . PRO A 1 94 ? -8.530 -5.099 23.715 1.00 89.94 94 PRO A N 1
ATOM 746 C CA . PRO A 1 94 ? -8.868 -3.684 23.561 1.00 89.94 94 PRO A CA 1
ATOM 747 C C . PRO A 1 94 ? -7.881 -2.734 24.234 1.00 89.94 94 PRO A C 1
ATOM 749 O O . PRO A 1 94 ? -7.658 -1.638 23.734 1.00 89.94 94 PRO A O 1
ATOM 752 N N . ASP A 1 95 ? -7.293 -3.173 25.341 1.00 88.44 95 ASP A N 1
ATOM 753 C CA . ASP A 1 95 ? -6.323 -2.476 26.187 1.00 88.44 95 ASP A CA 1
ATOM 754 C C . ASP A 1 95 ? -4.873 -2.834 25.823 1.00 88.44 95 ASP A C 1
ATOM 756 O O . ASP A 1 95 ? -3.982 -2.819 26.671 1.00 88.44 95 ASP A O 1
ATOM 760 N N . TYR A 1 96 ? -4.626 -3.204 24.562 1.00 90.50 96 TYR A N 1
ATOM 761 C CA . TYR A 1 96 ? -3.271 -3.471 24.101 1.00 90.50 96 TYR A CA 1
ATOM 762 C C . TYR A 1 96 ? -2.383 -2.237 24.305 1.00 90.50 96 TYR A C 1
ATOM 764 O O . TYR A 1 96 ? -2.698 -1.146 23.831 1.00 90.50 96 TYR A O 1
ATOM 772 N N . ALA A 1 97 ? -1.252 -2.447 24.971 1.00 88.75 97 ALA A N 1
ATOM 773 C CA . ALA A 1 97 ? -0.185 -1.475 25.106 1.00 88.75 97 ALA A CA 1
ATOM 774 C C . ALA A 1 97 ? 1.114 -2.097 24.590 1.00 88.75 97 ALA A C 1
ATOM 776 O O . ALA A 1 97 ? 1.416 -3.264 24.872 1.00 88.75 97 ALA A O 1
ATOM 777 N N . ASP A 1 98 ? 1.871 -1.319 23.829 1.00 84.12 98 ASP A N 1
ATOM 778 C CA . ASP A 1 98 ? 3.179 -1.714 23.337 1.00 84.12 98 ASP A CA 1
ATOM 779 C C . ASP A 1 98 ? 4.131 -1.938 24.522 1.00 84.12 98 ASP A C 1
ATOM 781 O O . ASP A 1 98 ? 4.245 -1.113 25.428 1.00 84.12 98 ASP A O 1
ATOM 785 N N . THR A 1 99 ? 4.820 -3.079 24.538 1.00 80.81 99 THR A N 1
ATOM 786 C CA . THR A 1 99 ? 5.647 -3.483 25.685 1.00 80.81 99 THR A CA 1
ATOM 787 C C . THR A 1 99 ? 6.936 -2.676 25.837 1.00 80.81 99 THR A C 1
ATOM 789 O O . THR A 1 99 ? 7.560 -2.743 26.893 1.00 80.81 99 THR A O 1
ATOM 792 N N . LEU A 1 100 ? 7.369 -1.959 24.796 1.00 80.81 100 LEU A N 1
ATOM 793 C CA . LEU A 1 100 ? 8.586 -1.145 24.810 1.00 80.81 100 LEU A CA 1
ATOM 794 C C . LEU A 1 100 ? 8.284 0.294 25.233 1.00 80.81 100 LEU A C 1
ATOM 796 O O . LEU A 1 100 ? 9.042 0.875 26.006 1.00 80.81 100 LEU A O 1
ATOM 800 N N . SER A 1 101 ? 7.192 0.865 24.725 1.00 80.12 101 SER A N 1
ATOM 801 C CA . SER A 1 101 ? 6.820 2.263 24.972 1.00 80.12 101 SER A CA 1
ATOM 802 C C . SER A 1 101 ? 5.778 2.448 26.076 1.00 80.12 101 SER A C 1
ATOM 804 O O . SER A 1 101 ? 5.690 3.533 26.643 1.00 80.12 101 SER A O 1
ATOM 806 N N . GLY A 1 102 ? 4.988 1.415 26.388 1.00 81.81 102 GLY A N 1
ATOM 807 C CA . GLY A 1 102 ? 3.843 1.496 27.300 1.00 81.81 102 GLY A CA 1
ATOM 808 C C . GLY A 1 102 ? 2.632 2.233 26.719 1.00 81.81 102 GLY A C 1
ATOM 809 O O . GLY A 1 102 ? 1.632 2.402 27.415 1.00 81.81 102 GLY A O 1
ATOM 810 N N . ASN A 1 103 ? 2.703 2.671 25.460 1.00 85.81 103 ASN A N 1
ATOM 811 C CA . ASN A 1 103 ? 1.643 3.426 24.802 1.00 85.81 103 ASN A CA 1
ATOM 812 C C . ASN A 1 103 ? 0.613 2.490 24.159 1.00 85.81 103 ASN A C 1
ATOM 814 O O . ASN A 1 103 ? 0.938 1.384 23.731 1.00 85.81 103 ASN A O 1
ATOM 818 N N . ALA A 1 104 ? -0.629 2.959 24.027 1.00 90.19 104 ALA A N 1
ATOM 819 C CA . ALA A 1 104 ? -1.695 2.257 23.311 1.00 90.19 104 ALA A CA 1
ATOM 820 C C . ALA A 1 104 ? -1.548 2.415 21.785 1.00 90.19 104 ALA A C 1
ATOM 822 O O . ALA A 1 104 ? -2.445 2.919 21.105 1.00 90.19 104 ALA A O 1
ATOM 823 N N . ASN A 1 105 ? -0.390 2.023 21.250 1.00 92.38 105 ASN A N 1
ATOM 824 C CA . ASN A 1 105 ? -0.104 1.990 19.823 1.00 92.38 105 ASN A CA 1
ATOM 825 C C . ASN A 1 105 ? 0.274 0.573 19.376 1.00 92.38 105 ASN A C 1
ATOM 827 O O . ASN A 1 105 ? 0.778 -0.225 20.157 1.00 92.38 105 ASN A O 1
ATOM 831 N N . PHE A 1 106 ? -0.007 0.235 18.121 1.00 94.00 106 PHE A N 1
ATOM 832 C CA . PHE A 1 106 ? 0.346 -1.057 17.539 1.00 94.00 106 PHE A CA 1
ATOM 833 C C . PHE A 1 106 ? 0.838 -0.881 16.107 1.00 94.00 106 PHE A C 1
ATOM 835 O O . PHE A 1 106 ? 0.097 -0.406 15.246 1.00 94.00 106 PHE A O 1
ATOM 842 N N . THR A 1 107 ? 2.059 -1.326 15.833 1.00 94.81 107 THR A N 1
ATOM 843 C CA . THR A 1 107 ? 2.679 -1.234 14.507 1.00 94.81 107 THR A CA 1
ATOM 844 C C . THR A 1 107 ? 2.674 -2.612 13.842 1.00 94.81 107 THR A C 1
ATOM 846 O O . THR A 1 107 ? 3.408 -3.490 14.295 1.00 94.81 107 THR A O 1
ATOM 849 N N . PRO A 1 108 ? 1.891 -2.845 12.766 1.00 93.50 108 PRO A N 1
ATOM 850 C CA . PRO A 1 108 ? 1.828 -4.157 12.115 1.00 93.50 108 PRO A CA 1
ATOM 851 C C . PRO A 1 108 ? 3.173 -4.640 11.551 1.00 93.50 108 PRO A C 1
ATOM 853 O O . PRO A 1 108 ? 3.442 -5.838 11.562 1.00 93.50 108 PRO A O 1
ATOM 856 N N . PHE A 1 109 ? 4.013 -3.715 11.074 1.00 95.19 109 PHE A N 1
ATOM 857 C CA . PHE A 1 109 ? 5.316 -4.007 10.467 1.00 95.19 109 PHE A CA 1
ATOM 858 C C . PHE A 1 109 ? 6.393 -3.058 11.020 1.00 95.19 109 PHE A C 1
ATOM 860 O O . PHE A 1 109 ? 6.790 -2.114 10.339 1.00 95.19 109 PHE A O 1
ATOM 867 N N . PRO A 1 110 ? 6.878 -3.270 12.256 1.00 92.12 110 PRO A N 1
ATOM 868 C CA . PRO A 1 110 ? 7.759 -2.316 12.936 1.00 92.12 110 PRO A CA 1
ATOM 869 C C . PRO A 1 110 ? 9.128 -2.139 12.265 1.00 92.12 110 PRO A C 1
ATOM 871 O O . PRO A 1 110 ? 9.760 -1.105 12.446 1.00 92.12 110 PRO A O 1
ATOM 874 N N . ILE A 1 111 ? 9.587 -3.127 11.492 1.00 92.38 111 ILE A N 1
ATOM 875 C CA . ILE A 1 111 ? 10.876 -3.075 10.787 1.00 92.38 111 ILE A CA 1
ATOM 876 C C . ILE A 1 111 ? 10.701 -2.470 9.388 1.00 92.38 111 ILE A C 1
ATOM 878 O O . ILE A 1 111 ? 11.421 -1.544 9.023 1.00 92.38 111 ILE A O 1
ATOM 882 N N . ASP A 1 112 ? 9.739 -2.973 8.611 1.00 93.69 112 ASP A N 1
ATOM 883 C CA . ASP A 1 112 ? 9.592 -2.620 7.192 1.00 93.69 112 ASP A CA 1
ATOM 884 C C . ASP A 1 112 ? 8.750 -1.357 6.941 1.00 93.69 112 ASP A C 1
ATOM 886 O O . ASP A 1 112 ? 8.890 -0.714 5.895 1.00 93.69 112 ASP A O 1
ATOM 890 N N . LEU A 1 113 ? 7.847 -1.013 7.867 1.00 95.25 113 LEU A N 1
ATOM 891 C CA . LEU A 1 113 ? 6.919 0.113 7.735 1.00 95.25 113 LEU A CA 1
ATOM 892 C C . LEU A 1 113 ? 6.564 0.739 9.104 1.00 95.25 113 LEU A C 1
ATOM 894 O O . LEU A 1 113 ? 5.390 0.771 9.485 1.00 95.25 113 LEU A O 1
ATOM 898 N N . PRO A 1 114 ? 7.559 1.254 9.856 1.00 94.56 114 PRO A N 1
ATOM 899 C CA . PRO A 1 114 ? 7.357 1.798 11.204 1.00 94.56 114 PRO A CA 1
ATOM 900 C C . PRO A 1 114 ? 6.422 3.013 11.249 1.00 94.56 114 PRO A C 1
ATOM 902 O O . PRO A 1 114 ? 5.866 3.325 12.297 1.00 94.56 114 PRO A O 1
ATOM 905 N N . GLN A 1 115 ? 6.245 3.702 10.120 1.00 95.06 115 GLN A N 1
ATOM 906 C CA . GLN A 1 115 ? 5.387 4.880 10.009 1.00 95.06 115 GLN A CA 1
ATOM 907 C C . GLN A 1 115 ? 3.892 4.546 10.005 1.00 95.06 115 GLN A C 1
ATOM 909 O O . GLN A 1 115 ? 3.073 5.447 10.162 1.00 95.06 115 GLN A O 1
ATOM 914 N N . VAL A 1 116 ? 3.531 3.278 9.780 1.00 96.94 116 VAL A N 1
ATOM 915 C CA . VAL A 1 116 ? 2.139 2.827 9.749 1.00 96.94 116 VAL A CA 1
ATOM 916 C C . VAL A 1 116 ? 1.829 2.094 11.040 1.00 96.94 116 VAL A C 1
ATOM 918 O O . VAL A 1 116 ? 2.212 0.938 11.221 1.00 96.94 116 VAL A O 1
ATOM 921 N N . TYR A 1 117 ? 1.080 2.752 11.914 1.00 96.06 117 TYR A N 1
ATOM 922 C CA . TYR A 1 117 ? 0.646 2.194 13.185 1.00 96.06 117 TYR A CA 1
ATOM 923 C C . TYR A 1 117 ? -0.798 2.577 13.502 1.00 96.06 117 TYR A C 1
ATOM 925 O O . TYR A 1 117 ? -1.384 3.506 12.939 1.00 96.06 117 TYR A O 1
ATOM 933 N N . LEU A 1 118 ? -1.396 1.788 14.385 1.00 96.94 118 LEU A N 1
ATOM 934 C CA . LEU A 1 118 ? -2.708 2.035 14.947 1.00 96.94 118 LEU A CA 1
ATOM 935 C C . LEU A 1 118 ? -2.560 2.648 16.331 1.00 96.94 118 LEU A C 1
ATOM 937 O O . LEU A 1 118 ? -1.611 2.334 17.046 1.00 96.94 118 LEU A O 1
ATOM 941 N N . GLU A 1 119 ? -3.527 3.462 16.719 1.00 95.38 119 GLU A N 1
ATOM 942 C CA . GLU A 1 119 ? -3.658 3.992 18.071 1.00 95.38 119 GLU A CA 1
ATOM 943 C C . GLU A 1 119 ? -5.113 3.926 18.532 1.00 95.38 119 GLU A C 1
ATOM 945 O O . GLU A 1 119 ? -6.044 3.819 17.720 1.00 95.38 119 GLU A O 1
ATOM 950 N N . GLN A 1 120 ? -5.305 3.968 19.847 1.00 95.00 120 GLN A N 1
ATOM 951 C CA . GLN A 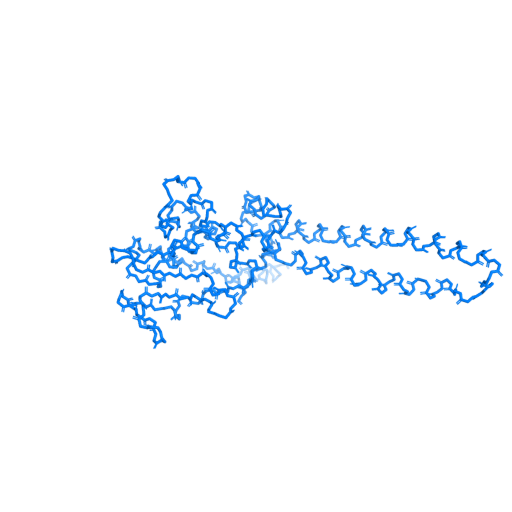1 120 ? -6.631 3.986 20.442 1.00 95.00 120 GLN A CA 1
ATOM 952 C C . GLN A 1 120 ? -7.154 5.422 20.591 1.00 95.00 120 GLN A C 1
ATOM 954 O O . GLN A 1 120 ? -6.584 6.229 21.320 1.00 95.00 120 GLN A O 1
ATOM 959 N N . ILE A 1 121 ? -8.288 5.710 19.949 1.00 94.31 121 ILE A N 1
ATOM 960 C CA . ILE A 1 121 ? -9.006 6.989 20.014 1.00 94.31 121 ILE A CA 1
ATOM 961 C C . ILE A 1 121 ? -10.441 6.694 20.454 1.00 94.31 121 ILE A C 1
ATOM 963 O O . ILE A 1 121 ? -11.136 5.894 19.824 1.00 94.31 121 ILE A O 1
ATOM 967 N N . ASP A 1 122 ? -10.884 7.298 21.558 1.00 91.38 122 ASP A N 1
ATOM 968 C CA . ASP A 1 122 ? -12.232 7.114 22.122 1.00 91.38 122 ASP A CA 1
ATOM 969 C C . ASP A 1 122 ? -12.642 5.633 22.290 1.00 91.38 122 ASP A C 1
ATOM 971 O O . ASP A 1 122 ? -13.765 5.224 21.982 1.00 91.38 122 ASP A O 1
ATOM 975 N N . GLY A 1 123 ? -11.703 4.795 22.745 1.00 90.69 123 GLY A N 1
ATOM 976 C CA . GLY A 1 123 ? -11.934 3.366 22.994 1.00 90.69 123 GLY A CA 1
ATOM 977 C C . GLY A 1 123 ? -11.993 2.486 21.739 1.00 90.69 123 GLY A C 1
ATOM 978 O O . GLY A 1 123 ? -12.332 1.306 21.839 1.00 90.69 123 GLY A O 1
ATOM 979 N N . LYS A 1 124 ? -11.654 3.024 20.563 1.00 95.94 124 LYS A N 1
ATOM 980 C CA . LYS A 1 124 ? -11.580 2.290 19.292 1.00 95.94 124 LYS A CA 1
ATOM 981 C C . LYS A 1 124 ? -10.205 2.437 18.657 1.00 95.94 124 LYS A C 1
ATOM 983 O O . LYS A 1 124 ? -9.530 3.439 18.844 1.00 95.94 124 LYS A O 1
ATOM 988 N N . TRP A 1 125 ? -9.811 1.436 17.887 1.00 97.56 125 TRP A N 1
ATOM 989 C CA . TRP A 1 125 ? -8.531 1.388 17.198 1.00 97.56 125 TRP A CA 1
ATOM 990 C C . TRP A 1 125 ? -8.666 1.915 15.774 1.00 97.56 125 TRP A C 1
ATOM 992 O O . TRP A 1 125 ? -9.466 1.409 14.980 1.00 97.56 125 TRP A O 1
ATOM 1002 N N . TYR A 1 126 ? -7.849 2.908 15.448 1.00 97.88 126 TYR A N 1
ATOM 1003 C CA . TYR A 1 126 ? -7.764 3.508 14.119 1.00 97.88 126 TYR A CA 1
ATOM 1004 C C . TYR A 1 126 ? -6.312 3.555 13.672 1.00 97.88 126 TYR A C 1
ATOM 1006 O O . TYR A 1 126 ? -5.407 3.488 14.501 1.00 97.88 126 TYR A O 1
ATOM 1014 N N . TYR A 1 127 ? -6.077 3.706 12.370 1.00 97.94 127 TYR A N 1
ATOM 1015 C CA . TYR A 1 127 ? -4.765 4.170 11.924 1.00 97.94 127 TYR A CA 1
ATOM 1016 C C . TYR A 1 127 ? -4.544 5.590 12.432 1.00 97.94 127 TYR A C 1
ATOM 1018 O O . TYR A 1 127 ? -5.446 6.428 12.318 1.00 97.94 127 TYR A O 1
ATOM 1026 N N . SER A 1 128 ? -3.361 5.837 12.993 1.00 96.69 128 SER A N 1
ATOM 1027 C CA . SER A 1 128 ? -3.073 7.108 13.650 1.00 96.69 128 SER A CA 1
ATOM 1028 C C . SER A 1 128 ? -3.173 8.290 12.675 1.00 96.69 128 SER A C 1
ATOM 1030 O O . SER A 1 128 ? -2.950 8.115 11.470 1.00 96.69 128 SER A O 1
ATOM 1032 N N . PRO A 1 129 ? -3.476 9.509 13.146 1.00 96.25 129 PRO A N 1
ATOM 1033 C CA . PRO A 1 129 ? -3.456 10.707 12.314 1.00 96.25 129 PRO A CA 1
ATOM 1034 C C . PRO A 1 129 ? -2.129 10.897 11.567 1.00 96.25 129 PRO A C 1
ATOM 1036 O O . PRO A 1 129 ? -2.137 11.309 10.404 1.00 96.25 129 PRO A O 1
ATOM 1039 N N . GLU A 1 130 ? -0.998 10.542 12.185 1.00 95.94 130 GLU A N 1
ATOM 1040 C CA . GLU A 1 130 ? 0.327 10.571 11.553 1.00 95.94 130 GLU A CA 1
ATOM 1041 C C . GLU A 1 130 ? 0.413 9.569 10.404 1.00 95.94 130 GLU A C 1
ATOM 1043 O O . GLU A 1 130 ? 0.859 9.928 9.312 1.00 95.94 130 GLU A O 1
ATOM 1048 N N . THR A 1 131 ? -0.064 8.340 10.624 1.00 97.19 131 THR A N 1
ATOM 1049 C CA . THR A 1 131 ? -0.156 7.314 9.582 1.00 97.19 131 THR A CA 1
ATOM 1050 C C . THR A 1 131 ? -0.994 7.835 8.421 1.00 97.19 131 THR A C 1
ATOM 1052 O O . THR A 1 131 ? -0.534 7.844 7.281 1.00 97.19 131 THR A O 1
ATOM 1055 N N . VAL A 1 132 ? -2.203 8.329 8.708 1.00 97.62 132 VAL A N 1
ATOM 1056 C CA . VAL A 1 132 ? -3.152 8.843 7.710 1.00 97.62 132 VAL A CA 1
ATOM 1057 C C . VAL A 1 132 ? -2.554 9.999 6.902 1.00 97.62 132 VAL A C 1
ATOM 1059 O O . VAL A 1 132 ? -2.749 10.058 5.684 1.00 97.62 132 VAL A O 1
ATOM 1062 N N . GLY A 1 133 ? -1.791 10.883 7.550 1.00 97.19 133 GLY A N 1
ATOM 1063 C CA . GLY A 1 133 ? -1.072 11.976 6.895 1.00 97.19 133 GLY A CA 1
ATOM 1064 C C . GLY A 1 133 ? 0.028 11.507 5.936 1.00 97.19 133 GLY A C 1
ATOM 1065 O O . GLY A 1 133 ? 0.273 12.172 4.930 1.00 97.19 133 GLY A O 1
ATOM 1066 N N . GLN A 1 134 ? 0.649 10.355 6.201 1.00 97.19 134 GLN A N 1
ATOM 1067 C CA . GLN A 1 134 ? 1.768 9.822 5.416 1.00 97.19 134 GLN A CA 1
ATOM 1068 C C . GLN A 1 134 ? 1.353 8.866 4.291 1.00 97.19 134 GLN A C 1
ATOM 1070 O O . GLN A 1 134 ? 2.154 8.625 3.389 1.00 97.19 134 GLN A O 1
ATOM 1075 N N . ILE A 1 135 ? 0.111 8.359 4.282 1.00 97.12 135 ILE A N 1
ATOM 1076 C CA . ILE A 1 135 ? -0.369 7.394 3.270 1.00 97.12 135 ILE A CA 1
ATOM 1077 C C . ILE A 1 135 ? -0.074 7.867 1.843 1.00 97.12 135 ILE A C 1
ATOM 1079 O O . ILE A 1 135 ? 0.408 7.085 1.032 1.00 97.12 135 ILE A O 1
ATOM 1083 N N . ALA A 1 136 ? -0.353 9.133 1.520 1.00 94.00 136 ALA A N 1
ATOM 1084 C CA . ALA A 1 136 ? -0.173 9.637 0.158 1.00 94.00 136 ALA A CA 1
ATOM 1085 C C . ALA A 1 136 ? 1.299 9.594 -0.287 1.00 94.00 136 ALA A C 1
ATOM 1087 O O . ALA A 1 136 ? 1.584 9.137 -1.391 1.00 94.00 136 ALA A O 1
ATOM 1088 N N . GLN A 1 137 ? 2.218 10.011 0.588 1.00 95.12 137 GLN A N 1
ATOM 1089 C CA . GLN A 1 137 ? 3.654 9.989 0.313 1.00 95.12 137 GLN A CA 1
ATOM 1090 C C . GLN A 1 137 ? 4.178 8.550 0.216 1.00 95.12 137 GLN A C 1
ATOM 1092 O O . GLN A 1 137 ? 4.835 8.198 -0.758 1.00 95.12 137 GLN A O 1
ATOM 1097 N N . LEU A 1 138 ? 3.841 7.697 1.189 1.00 94.88 138 LEU A N 1
ATOM 1098 C CA . LEU A 1 138 ? 4.256 6.290 1.196 1.00 94.88 138 LEU A CA 1
ATOM 1099 C C . LEU A 1 138 ? 3.743 5.541 -0.038 1.00 94.88 138 LEU A C 1
ATOM 1101 O O . LEU A 1 138 ? 4.412 4.651 -0.559 1.00 94.88 138 LEU A O 1
ATOM 1105 N N . HIS A 1 139 ? 2.549 5.890 -0.515 1.00 93.44 139 HIS A N 1
ATOM 1106 C CA . HIS A 1 139 ? 1.973 5.307 -1.721 1.00 93.44 139 HIS A CA 1
ATOM 1107 C C . HIS A 1 139 ? 2.719 5.748 -2.982 1.00 93.44 139 HIS A C 1
ATOM 1109 O O . HIS A 1 139 ? 3.016 4.901 -3.822 1.00 93.44 139 HIS A O 1
ATOM 1115 N N . GLU A 1 140 ? 3.090 7.025 -3.086 1.00 90.69 140 GLU A N 1
ATOM 1116 C CA . GLU A 1 140 ? 3.909 7.547 -4.188 1.00 90.69 140 GLU A CA 1
ATOM 1117 C C . GLU A 1 140 ? 5.317 6.927 -4.213 1.00 90.69 140 GLU A C 1
ATOM 1119 O O . GLU A 1 140 ? 5.836 6.624 -5.287 1.00 90.69 140 GLU A O 1
ATOM 1124 N N . GLU A 1 141 ? 5.910 6.656 -3.047 1.00 90.25 141 GLU A N 1
ATOM 1125 C CA . GLU A 1 141 ? 7.192 5.946 -2.940 1.00 90.25 141 GLU A CA 1
ATOM 1126 C C . GLU A 1 141 ? 7.117 4.511 -3.488 1.00 90.25 141 GLU A C 1
ATOM 1128 O O . GLU A 1 141 ? 8.080 4.021 -4.082 1.00 90.25 141 GLU A O 1
ATOM 1133 N N . VAL A 1 142 ? 5.980 3.830 -3.302 1.00 86.50 142 VAL A N 1
ATOM 1134 C CA . VAL A 1 142 ? 5.759 2.466 -3.815 1.00 86.50 142 VAL A CA 1
ATOM 1135 C C . VAL A 1 142 ? 5.377 2.479 -5.299 1.00 86.50 142 VAL A C 1
ATOM 1137 O O . VAL A 1 142 ? 5.832 1.619 -6.055 1.00 86.50 142 VAL A O 1
ATOM 1140 N N . TYR A 1 143 ? 4.575 3.454 -5.733 1.00 84.06 143 TYR A N 1
ATOM 1141 C CA . TYR A 1 143 ? 4.063 3.573 -7.102 1.00 84.06 143 TYR A CA 1
ATOM 1142 C C . TYR A 1 143 ? 4.433 4.931 -7.727 1.00 84.06 143 TYR A C 1
ATOM 1144 O O . TYR A 1 143 ? 3.553 5.766 -7.966 1.00 84.06 143 TYR A O 1
ATOM 1152 N N . PRO A 1 144 ? 5.719 5.164 -8.046 1.00 80.25 144 PRO A N 1
ATOM 1153 C CA . PRO A 1 144 ? 6.157 6.436 -8.605 1.00 80.25 144 PRO A CA 1
ATOM 1154 C C . PRO A 1 144 ? 5.547 6.686 -9.992 1.00 80.25 144 PRO A C 1
ATOM 1156 O O . PRO A 1 144 ? 5.221 5.755 -10.735 1.00 80.25 144 PRO A O 1
ATOM 1159 N N . PHE A 1 145 ? 5.429 7.965 -10.364 1.00 77.94 145 PHE A N 1
ATOM 1160 C CA . PHE A 1 145 ? 4.931 8.424 -11.672 1.00 77.94 145 PHE A CA 1
ATOM 1161 C C . PHE A 1 145 ? 3.479 8.027 -12.005 1.00 77.94 145 PHE A C 1
ATOM 1163 O O . PHE A 1 145 ? 3.123 7.918 -13.178 1.00 77.94 145 PHE A O 1
ATOM 1170 N N . GLY A 1 146 ? 2.627 7.816 -10.996 1.00 68.00 146 GLY A N 1
ATOM 1171 C CA . GLY A 1 146 ? 1.209 7.506 -11.213 1.00 68.00 146 GLY A CA 1
ATOM 1172 C C . GLY A 1 146 ? 0.955 6.076 -11.704 1.00 68.00 146 GLY A C 1
ATOM 1173 O O . GLY A 1 146 ? -0.061 5.801 -12.350 1.00 68.00 146 GLY A O 1
ATOM 1174 N N . ALA A 1 147 ? 1.879 5.149 -11.424 1.00 70.00 147 ALA A N 1
ATOM 1175 C CA . ALA A 1 147 ? 1.700 3.726 -11.719 1.00 70.00 147 ALA A CA 1
ATOM 1176 C C . ALA A 1 147 ? 0.481 3.118 -10.990 1.00 70.00 147 ALA A C 1
ATOM 1178 O O . ALA A 1 147 ? -0.048 2.083 -11.403 1.00 70.00 147 ALA A O 1
ATOM 1179 N N . ASP A 1 148 ? -0.022 3.787 -9.953 1.00 67.56 148 ASP A N 1
ATOM 1180 C CA . ASP A 1 148 ? -1.242 3.432 -9.236 1.00 67.56 148 ASP A CA 1
ATOM 1181 C C . ASP A 1 148 ? -2.510 3.520 -10.097 1.00 67.56 148 ASP A C 1
ATOM 1183 O O . ASP A 1 148 ? -3.465 2.781 -9.847 1.00 67.56 148 ASP A O 1
ATOM 1187 N N . PHE A 1 149 ? -2.535 4.359 -11.142 1.00 66.38 149 PHE A N 1
ATOM 1188 C CA . PHE A 1 149 ? -3.643 4.385 -12.103 1.00 66.38 149 PHE A CA 1
ATOM 1189 C C . PHE A 1 149 ? -3.855 3.006 -12.728 1.00 66.38 149 PHE A C 1
ATOM 1191 O O . PHE A 1 149 ? -4.992 2.553 -12.854 1.00 66.38 149 PHE A O 1
ATOM 1198 N N . ILE A 1 150 ? -2.760 2.311 -13.056 1.00 63.62 150 ILE A N 1
ATOM 1199 C CA . ILE A 1 150 ? -2.808 0.949 -13.585 1.00 63.62 150 ILE A CA 1
ATOM 1200 C C . ILE A 1 150 ? -3.428 0.048 -12.516 1.00 63.62 150 ILE A C 1
ATOM 1202 O O . ILE A 1 150 ? -4.477 -0.541 -12.766 1.00 63.62 150 ILE A O 1
ATOM 1206 N N . VAL A 1 151 ? -2.873 0.036 -11.299 1.00 66.25 151 VAL A N 1
ATOM 1207 C CA . VAL A 1 151 ? -3.336 -0.803 -10.175 1.00 66.25 151 VAL A CA 1
ATOM 1208 C C . VAL A 1 151 ? -4.810 -0.577 -9.821 1.00 66.25 151 VAL A C 1
ATOM 1210 O O . VAL A 1 151 ? -5.505 -1.529 -9.487 1.00 66.25 151 VAL A O 1
ATOM 1213 N N . ASN A 1 152 ? -5.327 0.646 -9.934 1.00 69.06 152 ASN A N 1
ATOM 1214 C CA . ASN A 1 152 ? -6.736 0.958 -9.673 1.00 69.06 152 ASN A CA 1
ATOM 1215 C C . ASN A 1 152 ? -7.676 0.534 -10.817 1.00 69.06 152 ASN A C 1
ATOM 1217 O O . ASN A 1 152 ? -8.869 0.301 -10.591 1.00 69.06 152 ASN A O 1
ATOM 1221 N N . LEU A 1 153 ? -7.161 0.441 -12.046 1.00 63.69 153 LEU A N 1
ATOM 1222 C CA . LEU A 1 153 ? -7.922 0.011 -13.219 1.00 63.69 153 LEU A CA 1
ATOM 1223 C C . LEU A 1 153 ? -7.952 -1.522 -13.340 1.00 63.69 153 LEU A C 1
ATOM 1225 O O . LEU A 1 153 ? -8.987 -2.074 -13.712 1.00 63.69 153 LEU A O 1
ATOM 1229 N N . LEU A 1 154 ? -6.861 -2.215 -12.978 1.00 63.19 154 LEU A N 1
ATOM 1230 C CA . LEU A 1 154 ? -6.711 -3.670 -13.148 1.00 63.19 154 LEU A CA 1
ATOM 1231 C C . LEU A 1 154 ? -7.838 -4.514 -12.500 1.00 63.19 154 LEU A C 1
ATOM 1233 O O . LEU A 1 154 ? -8.382 -5.369 -13.201 1.00 63.19 154 LEU A O 1
ATOM 1237 N N . PRO A 1 155 ? -8.269 -4.282 -11.239 1.00 58.00 155 PRO A N 1
ATOM 1238 C CA . PRO A 1 155 ? -9.304 -5.087 -10.585 1.00 58.00 155 PRO A CA 1
ATOM 1239 C C . PRO A 1 155 ? -10.682 -4.969 -11.247 1.00 58.00 155 PRO A C 1
ATOM 1241 O O . PRO A 1 155 ? -11.499 -5.884 -11.142 1.00 58.00 155 PRO A O 1
ATOM 1244 N N . LYS A 1 156 ? -10.951 -3.860 -11.954 1.00 62.00 156 LYS A N 1
ATOM 1245 C CA . LYS A 1 156 ? -12.245 -3.601 -12.608 1.00 62.00 156 LYS A CA 1
ATOM 1246 C C . LYS A 1 156 ? -12.433 -4.403 -13.901 1.00 62.00 156 LYS A C 1
ATOM 1248 O O . LYS A 1 156 ? -13.568 -4.582 -14.330 1.00 62.00 156 LYS A O 1
ATOM 1253 N N . PHE A 1 157 ? -11.356 -4.926 -14.500 1.00 54.19 157 PHE A N 1
ATOM 1254 C CA . PHE A 1 157 ? -11.402 -5.661 -15.776 1.00 54.19 157 PHE A CA 1
ATOM 1255 C C . PHE A 1 157 ? -11.826 -7.134 -15.665 1.00 54.19 157 PHE A C 1
ATOM 1257 O O . PHE A 1 157 ? -11.829 -7.851 -16.663 1.00 54.19 157 PHE A O 1
ATOM 1264 N N . GLY A 1 158 ? -12.261 -7.578 -14.484 1.00 51.97 158 GLY A N 1
ATOM 1265 C CA . GLY A 1 158 ? -13.006 -8.826 -14.333 1.00 51.97 158 GLY A CA 1
ATOM 1266 C C . GLY A 1 158 ? -12.279 -9.849 -13.478 1.00 51.97 158 GLY A C 1
ATOM 1267 O O . GLY A 1 158 ? -11.294 -10.453 -13.888 1.00 51.97 158 GLY A O 1
ATOM 1268 N N . ASN A 1 159 ? -12.825 -10.093 -12.290 1.00 56.72 159 ASN A N 1
ATOM 1269 C CA . ASN A 1 159 ? -12.276 -10.969 -11.256 1.00 56.72 159 ASN A CA 1
ATOM 1270 C C . ASN A 1 159 ? -12.294 -12.475 -11.616 1.00 56.72 159 ASN A C 1
ATOM 1272 O O . ASN A 1 159 ? -11.988 -13.316 -10.776 1.00 56.72 159 ASN A O 1
ATOM 1276 N N . ARG A 1 160 ? -12.667 -12.830 -12.855 1.00 58.09 160 ARG A N 1
ATOM 1277 C CA . ARG A 1 160 ? -12.670 -14.215 -13.334 1.00 58.09 160 ARG A CA 1
ATOM 1278 C C . ARG A 1 160 ? -11.237 -14.637 -13.632 1.00 58.09 160 ARG A C 1
ATOM 1280 O O . ARG A 1 160 ? -10.593 -14.102 -14.533 1.00 58.09 160 ARG A O 1
ATOM 1287 N N . SER A 1 161 ? -10.745 -15.597 -12.863 1.00 57.22 161 SER A N 1
ATOM 1288 C CA . SER A 1 161 ? -9.484 -16.265 -13.141 1.00 57.22 161 SER A CA 1
ATOM 1289 C C . SER A 1 161 ? -9.652 -17.195 -14.344 1.00 57.22 161 SER A C 1
ATOM 1291 O O . SER A 1 161 ? -10.592 -17.986 -14.428 1.00 57.22 161 SER A O 1
ATOM 1293 N N . VAL A 1 162 ? -8.733 -17.095 -15.299 1.00 56.84 162 VAL A N 1
ATOM 1294 C CA . VAL A 1 162 ? -8.586 -18.051 -16.397 1.00 56.84 162 VAL A CA 1
ATOM 1295 C C . VAL A 1 162 ? -7.271 -18.776 -16.135 1.00 56.84 162 VAL A C 1
ATOM 1297 O O . VAL A 1 162 ? -6.214 -18.149 -16.130 1.00 56.84 162 VAL A O 1
ATOM 1300 N N . MET A 1 163 ? -7.339 -20.084 -15.859 1.00 59.25 163 MET A N 1
ATOM 1301 C CA . MET A 1 163 ? -6.178 -20.909 -15.470 1.00 59.25 163 MET A CA 1
ATOM 1302 C C . MET A 1 163 ? -5.434 -20.404 -14.215 1.00 59.25 163 MET A C 1
ATOM 1304 O O . MET A 1 163 ? -4.209 -20.389 -14.178 1.00 59.25 163 MET A O 1
ATOM 1308 N N . GLY A 1 164 ? -6.162 -19.953 -13.186 1.00 65.44 164 GLY A N 1
ATOM 1309 C CA . GLY A 1 164 ? -5.565 -19.500 -11.916 1.00 65.44 164 GLY A CA 1
ATOM 1310 C C . GLY A 1 164 ? -4.963 -18.088 -11.944 1.00 65.44 164 GLY A C 1
ATOM 1311 O O . GLY A 1 164 ? -4.650 -17.547 -10.890 1.00 65.44 164 GLY A O 1
ATOM 1312 N N . LEU A 1 165 ? -4.881 -17.454 -13.119 1.00 64.75 165 LEU A N 1
ATOM 1313 C CA . LEU A 1 165 ? -4.426 -16.075 -13.293 1.00 64.75 165 LEU A CA 1
ATOM 1314 C C . LEU A 1 165 ? -5.593 -15.170 -13.703 1.00 64.75 165 LEU A C 1
ATOM 1316 O O . LEU A 1 165 ? -6.449 -15.536 -14.512 1.00 64.75 165 LEU A O 1
ATOM 1320 N N . LYS A 1 166 ? -5.637 -13.963 -13.149 1.00 72.56 166 LYS A N 1
ATOM 1321 C CA . LYS A 1 166 ? -6.615 -12.930 -13.506 1.00 72.56 166 LYS A CA 1
ATOM 1322 C C . LYS A 1 166 ? -6.282 -12.310 -14.871 1.00 72.56 166 LYS A C 1
ATOM 1324 O O . LYS A 1 166 ? -5.119 -12.247 -15.267 1.00 72.56 166 LYS A O 1
ATOM 1329 N N . ALA A 1 167 ? -7.288 -11.820 -15.600 1.00 69.56 167 ALA A N 1
ATOM 1330 C CA . ALA A 1 167 ? -7.117 -11.292 -16.965 1.00 69.56 167 ALA A CA 1
ATOM 1331 C C . ALA A 1 167 ? -6.050 -10.180 -17.067 1.00 69.56 167 ALA A C 1
ATOM 1333 O O . ALA A 1 167 ? -5.283 -10.118 -18.027 1.00 69.56 167 ALA A O 1
ATOM 1334 N N . TRP A 1 168 ? -5.938 -9.334 -16.044 1.00 68.88 168 TRP A N 1
ATOM 1335 C CA . TRP A 1 168 ? -4.907 -8.300 -15.985 1.00 68.88 168 TRP A CA 1
ATOM 1336 C C . TRP A 1 168 ? -3.496 -8.831 -15.727 1.00 68.88 168 TRP A C 1
ATOM 1338 O O . TRP A 1 168 ? -2.538 -8.178 -16.123 1.00 68.88 168 TRP A O 1
ATOM 1348 N N . GLN A 1 169 ? -3.337 -9.998 -15.097 1.00 72.19 169 GLN A N 1
ATOM 1349 C CA . GLN A 1 169 ? -2.018 -10.609 -14.907 1.00 72.19 169 GLN A CA 1
ATOM 1350 C C . GLN A 1 169 ? -1.459 -11.089 -16.249 1.00 72.19 169 GLN A C 1
ATOM 1352 O O . GLN A 1 169 ? -0.281 -10.889 -16.534 1.00 72.19 169 GLN A O 1
ATOM 1357 N N . TRP A 1 170 ? -2.324 -11.618 -17.120 1.00 75.19 170 TRP A N 1
ATOM 1358 C CA . TRP A 1 170 ? -1.972 -11.919 -18.509 1.00 75.19 170 TRP A CA 1
ATOM 1359 C C . TRP A 1 170 ? -1.576 -10.664 -19.287 1.00 75.19 170 TRP A C 1
ATOM 1361 O O . TRP A 1 170 ? -0.566 -10.670 -19.992 1.00 75.19 170 TRP A O 1
ATOM 1371 N N . LEU A 1 171 ? -2.327 -9.570 -19.122 1.00 75.94 171 LEU A N 1
ATOM 1372 C CA . LEU A 1 171 ? -1.989 -8.290 -19.742 1.00 75.94 171 LEU A CA 1
AT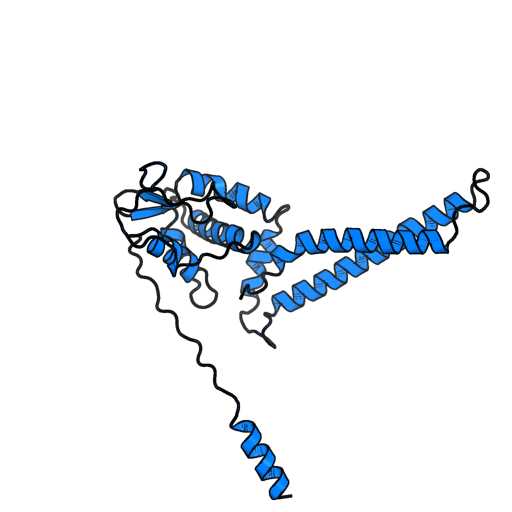OM 1373 C C . LEU A 1 171 ? -0.650 -7.740 -19.223 1.00 75.94 171 LEU A C 1
ATOM 1375 O O . LEU A 1 171 ? 0.169 -7.289 -20.020 1.00 75.94 171 LEU A O 1
ATOM 1379 N N . GLY A 1 172 ? -0.403 -7.820 -17.913 1.00 75.75 172 GLY A N 1
ATOM 1380 C CA . GLY A 1 172 ? 0.857 -7.415 -17.287 1.00 75.75 172 GLY A CA 1
ATOM 1381 C C . GLY A 1 172 ? 2.047 -8.227 -17.797 1.00 75.75 172 GLY A C 1
ATOM 1382 O O . GLY A 1 172 ? 3.079 -7.655 -18.141 1.00 75.75 172 GLY A O 1
ATOM 1383 N N . LEU A 1 173 ? 1.887 -9.546 -17.941 1.00 76.75 173 LEU A N 1
ATOM 1384 C CA . LEU A 1 173 ? 2.909 -10.423 -18.516 1.00 76.75 173 LEU A CA 1
ATOM 1385 C C . LEU A 1 173 ? 3.190 -10.089 -19.989 1.00 76.75 173 LEU A C 1
ATOM 1387 O O . LEU A 1 173 ? 4.349 -10.016 -20.403 1.00 76.75 173 LEU A O 1
ATOM 1391 N N . PHE A 1 174 ? 2.141 -9.850 -20.779 1.00 81.56 174 PHE A N 1
ATOM 1392 C CA . PHE A 1 174 ? 2.281 -9.444 -22.177 1.00 81.56 174 PHE A CA 1
ATOM 1393 C C . PHE A 1 174 ? 2.985 -8.087 -22.306 1.00 81.56 174 PHE A C 1
ATOM 1395 O O . PHE A 1 174 ? 3.910 -7.944 -23.107 1.00 81.56 174 PHE A O 1
ATOM 1402 N N . LEU A 1 175 ? 2.602 -7.108 -21.482 1.00 7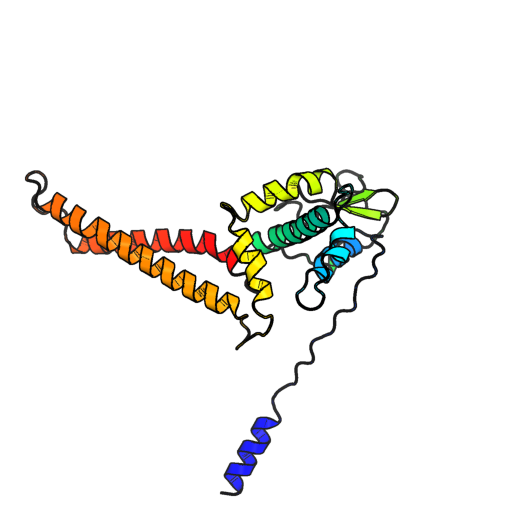9.06 175 LEU A N 1
ATOM 1403 C CA . LEU A 1 175 ? 3.246 -5.797 -21.434 1.00 79.06 175 LEU A CA 1
ATOM 1404 C C . LEU A 1 175 ? 4.722 -5.921 -21.043 1.00 79.06 175 LEU A C 1
ATOM 1406 O O . LEU A 1 175 ? 5.570 -5.275 -21.651 1.00 79.06 175 LEU A O 1
ATOM 1410 N N . LEU A 1 176 ? 5.047 -6.784 -20.081 1.00 74.25 176 LEU A N 1
ATOM 1411 C CA . LEU A 1 176 ? 6.423 -7.039 -19.662 1.00 74.25 176 LEU A CA 1
ATOM 1412 C C . LEU A 1 176 ? 7.267 -7.604 -20.809 1.00 74.25 176 LEU A C 1
ATOM 1414 O O . LEU A 1 176 ? 8.371 -7.114 -21.055 1.00 74.25 176 LEU A O 1
ATOM 1418 N N . LEU A 1 177 ? 6.736 -8.577 -21.554 1.00 79.19 177 LEU A N 1
ATOM 1419 C CA . LEU A 1 177 ? 7.383 -9.096 -22.763 1.00 79.19 177 LEU A CA 1
ATOM 1420 C C . LEU A 1 177 ? 7.556 -8.006 -23.828 1.00 79.19 177 LEU A C 1
ATOM 1422 O O . LEU A 1 177 ? 8.621 -7.915 -24.444 1.00 79.19 177 LEU A O 1
ATOM 1426 N N . ALA A 1 178 ? 6.552 -7.147 -24.015 1.00 82.00 178 ALA A N 1
ATOM 1427 C CA . ALA A 1 178 ? 6.621 -6.037 -24.958 1.00 82.00 178 ALA A CA 1
ATOM 1428 C C . ALA A 1 178 ? 7.700 -5.014 -24.561 1.00 82.00 178 ALA A C 1
ATOM 1430 O O . ALA A 1 178 ? 8.521 -4.641 -25.398 1.00 82.00 178 ALA A O 1
ATOM 1431 N N . VAL A 1 179 ? 7.768 -4.604 -23.291 1.00 76.88 179 VAL A N 1
ATOM 1432 C CA . VAL A 1 179 ? 8.799 -3.677 -22.791 1.00 76.88 179 VAL A CA 1
ATOM 1433 C C . VAL A 1 179 ? 10.188 -4.305 -22.893 1.00 76.88 179 VAL A C 1
ATOM 1435 O O . VAL A 1 179 ? 11.112 -3.657 -23.384 1.00 76.88 179 VAL A O 1
ATOM 1438 N N . ALA A 1 180 ? 10.341 -5.575 -22.510 1.00 74.31 180 ALA A N 1
ATOM 1439 C CA . ALA A 1 180 ? 11.594 -6.310 -22.666 1.00 74.31 180 ALA A CA 1
ATOM 1440 C C . ALA A 1 180 ? 12.070 -6.316 -24.129 1.00 74.31 180 ALA A C 1
ATOM 1442 O O . ALA A 1 180 ? 13.242 -6.044 -24.416 1.00 74.31 180 ALA A O 1
ATOM 1443 N N . PHE A 1 181 ? 11.149 -6.564 -25.064 1.00 80.81 181 PHE A N 1
ATOM 1444 C CA . PHE A 1 181 ? 11.422 -6.526 -26.496 1.00 80.81 181 PHE A CA 1
ATOM 1445 C C . PHE A 1 181 ? 11.799 -5.118 -26.982 1.00 80.81 181 PHE A C 1
ATOM 1447 O O . PHE A 1 181 ? 12.786 -4.963 -27.704 1.00 80.81 181 PHE A O 1
ATOM 1454 N N . LEU A 1 182 ? 11.072 -4.082 -26.553 1.00 82.75 182 LEU A N 1
ATOM 1455 C CA . LEU A 1 182 ? 11.354 -2.687 -26.908 1.00 82.75 182 LEU A CA 1
ATOM 1456 C C . LEU A 1 182 ? 12.724 -2.228 -26.400 1.00 82.75 182 LEU A C 1
ATOM 1458 O O . LEU A 1 182 ? 13.478 -1.613 -27.153 1.00 82.75 182 LEU A O 1
ATOM 1462 N N . VAL A 1 183 ? 13.084 -2.575 -25.163 1.00 79.12 183 VAL A N 1
ATOM 1463 C CA . VAL A 1 183 ? 14.411 -2.302 -24.591 1.00 79.12 183 VAL A CA 1
ATOM 1464 C C . VAL A 1 183 ? 15.498 -2.993 -25.409 1.00 79.12 183 VAL A C 1
ATOM 1466 O O . VAL A 1 183 ? 16.489 -2.360 -25.784 1.00 79.12 183 VAL A O 1
ATOM 1469 N N . HIS A 1 184 ? 15.316 -4.276 -25.729 1.00 76.44 184 HIS A N 1
ATOM 1470 C CA . HIS A 1 184 ? 16.267 -5.019 -26.552 1.00 76.44 184 HIS A CA 1
ATOM 1471 C C . HIS A 1 184 ? 16.444 -4.382 -27.940 1.00 76.44 184 HIS A C 1
ATOM 1473 O O . HIS A 1 184 ? 17.573 -4.247 -28.432 1.00 76.44 184 HIS A O 1
ATOM 1479 N N . LEU A 1 185 ? 15.340 -3.947 -28.554 1.00 81.81 185 LEU A N 1
ATOM 1480 C CA . LEU A 1 185 ? 15.342 -3.269 -29.845 1.00 81.81 185 LEU A CA 1
ATOM 1481 C C . LEU A 1 185 ? 16.059 -1.915 -29.770 1.00 81.81 185 LEU A C 1
ATOM 1483 O O . LEU A 1 185 ? 16.904 -1.633 -30.623 1.00 81.81 185 LEU A O 1
ATOM 1487 N N . ALA A 1 186 ? 15.773 -1.105 -28.748 1.00 81.44 186 ALA A N 1
ATOM 1488 C CA . ALA A 1 186 ? 16.395 0.198 -28.531 1.00 81.44 186 ALA A CA 1
ATOM 1489 C C . ALA A 1 186 ? 17.912 0.075 -28.323 1.00 81.44 186 ALA A C 1
ATOM 1491 O O . ALA A 1 186 ? 18.684 0.724 -29.034 1.00 81.44 186 ALA A O 1
ATOM 1492 N N . LEU A 1 187 ? 18.360 -0.822 -27.436 1.00 76.56 187 LEU A N 1
ATOM 1493 C CA . LEU A 1 187 ? 19.789 -1.077 -27.213 1.00 76.56 187 LEU A CA 1
ATOM 1494 C C . LEU A 1 187 ? 20.478 -1.547 -28.496 1.00 76.56 187 LEU A C 1
ATOM 1496 O O . LEU A 1 187 ? 21.538 -1.035 -28.856 1.00 76.56 187 LEU A O 1
ATOM 1500 N N . SER A 1 188 ? 19.866 -2.482 -29.224 1.00 72.06 188 SER A N 1
ATOM 1501 C CA . SER A 1 188 ? 20.416 -2.978 -30.489 1.00 72.06 188 SER A CA 1
ATOM 1502 C C . SER A 1 188 ? 20.482 -1.882 -31.560 1.00 72.06 188 SER A C 1
ATOM 1504 O O . SER A 1 188 ? 21.429 -1.842 -32.348 1.00 72.06 188 SER A O 1
ATOM 1506 N N . ARG A 1 189 ? 19.511 -0.962 -31.597 1.00 81.06 189 ARG A N 1
ATOM 1507 C CA . ARG A 1 189 ? 19.492 0.178 -32.526 1.00 81.06 189 ARG A CA 1
ATOM 1508 C C . ARG A 1 189 ? 20.516 1.254 -32.177 1.00 81.06 189 ARG A C 1
ATOM 1510 O O . ARG A 1 189 ? 21.034 1.864 -33.105 1.00 81.06 189 ARG A O 1
ATOM 1517 N N . ILE A 1 190 ? 20.837 1.461 -30.901 1.00 79.69 190 ILE A N 1
ATOM 1518 C CA . ILE A 1 190 ? 21.826 2.460 -30.458 1.00 79.69 190 ILE A CA 1
ATOM 1519 C C . ILE A 1 190 ? 23.256 1.904 -30.548 1.00 79.69 190 ILE A C 1
ATOM 1521 O O . ILE A 1 190 ? 24.148 2.558 -31.089 1.00 79.69 190 ILE A O 1
ATOM 1525 N N . LEU A 1 191 ? 23.492 0.678 -30.077 1.00 71.69 191 LEU A N 1
ATOM 1526 C CA . LEU A 1 191 ? 24.845 0.120 -29.956 1.00 71.69 191 LEU A CA 1
ATOM 1527 C C . LEU A 1 191 ? 25.466 -0.259 -31.307 1.00 71.69 191 LEU A C 1
ATOM 1529 O O . LEU A 1 191 ? 26.667 -0.082 -31.500 1.00 71.69 191 LEU A O 1
ATOM 1533 N N . ASN A 1 192 ? 24.667 -0.724 -32.272 1.00 70.50 192 ASN A N 1
ATOM 1534 C CA . ASN A 1 192 ? 25.159 -1.095 -33.604 1.00 70.50 192 ASN A CA 1
ATOM 1535 C C . ASN A 1 192 ? 25.774 0.078 -34.405 1.00 70.50 192 ASN A C 1
ATOM 1537 O O . ASN A 1 192 ? 26.879 -0.086 -34.932 1.00 70.50 192 ASN A O 1
ATOM 1541 N N . PRO A 1 193 ? 25.127 1.254 -34.536 1.00 72.25 193 PRO A N 1
ATOM 1542 C CA . PRO A 1 193 ? 25.721 2.397 -35.226 1.00 72.25 193 PRO A CA 1
ATOM 1543 C C . PRO A 1 193 ? 26.868 3.033 -34.436 1.00 72.25 193 PRO A C 1
ATOM 1545 O O . PRO A 1 193 ? 27.844 3.452 -35.057 1.00 72.25 193 PRO A O 1
ATOM 1548 N N . VAL A 1 194 ? 26.799 3.066 -33.099 1.00 70.00 194 VAL A N 1
ATOM 1549 C CA . VAL A 1 194 ? 27.904 3.551 -32.251 1.00 70.00 194 VAL A CA 1
ATOM 1550 C C . VAL A 1 194 ? 29.145 2.686 -32.456 1.00 70.00 194 VAL A C 1
ATOM 1552 O O . VAL A 1 194 ? 30.207 3.216 -32.772 1.00 70.00 194 VAL A O 1
ATOM 1555 N N . ALA A 1 195 ? 28.999 1.360 -32.407 1.00 66.88 195 ALA A N 1
ATOM 1556 C CA . ALA A 1 195 ? 30.092 0.437 -32.687 1.00 66.88 195 ALA A CA 1
ATOM 1557 C C . ALA A 1 195 ? 30.706 0.680 -34.069 1.00 66.88 195 ALA A C 1
ATOM 1559 O O . ALA A 1 195 ? 31.909 0.900 -34.156 1.00 66.88 195 ALA A O 1
ATOM 1560 N N . ARG A 1 196 ? 29.886 0.747 -35.130 1.00 67.50 196 ARG A N 1
ATOM 1561 C CA . ARG A 1 196 ? 30.365 1.016 -36.502 1.00 67.50 196 ARG A CA 1
ATOM 1562 C C . ARG A 1 196 ? 31.079 2.366 -36.639 1.00 67.50 196 ARG A C 1
ATOM 1564 O O . ARG A 1 196 ? 32.031 2.465 -37.413 1.00 67.50 196 ARG A O 1
ATOM 1571 N N . ARG A 1 197 ? 30.628 3.405 -35.925 1.00 67.62 197 ARG A N 1
ATOM 1572 C CA . ARG A 1 197 ? 31.282 4.727 -35.913 1.00 67.62 197 ARG A CA 1
ATOM 1573 C C . ARG A 1 197 ? 32.634 4.685 -35.200 1.00 67.62 197 ARG A C 1
ATOM 1575 O O . ARG A 1 197 ? 33.583 5.269 -35.714 1.00 67.62 197 ARG A O 1
ATOM 1582 N N . LEU A 1 198 ? 32.747 3.968 -34.079 1.00 62.72 198 LEU A N 1
ATOM 1583 C CA . LEU A 1 198 ? 34.021 3.800 -33.373 1.00 62.72 198 LEU A CA 1
ATOM 1584 C C . LEU A 1 198 ? 35.039 2.984 -34.184 1.00 62.72 198 LEU A C 1
ATOM 1586 O O . LEU A 1 198 ? 36.204 3.365 -34.212 1.00 62.72 198 LEU A O 1
ATOM 1590 N N . THR A 1 199 ? 34.625 1.932 -34.900 1.00 62.06 199 THR A N 1
ATOM 1591 C CA . THR A 1 199 ? 35.558 1.124 -35.717 1.00 62.06 199 THR A CA 1
ATOM 1592 C C . THR A 1 199 ? 36.071 1.859 -36.961 1.00 62.06 199 THR A C 1
ATOM 1594 O O . THR A 1 199 ? 37.146 1.545 -37.456 1.00 62.06 199 THR A O 1
ATOM 1597 N N . ARG A 1 200 ? 35.328 2.846 -37.486 1.00 60.09 200 ARG A N 1
ATOM 1598 C CA . ARG A 1 200 ? 35.772 3.695 -38.614 1.00 60.09 200 ARG A CA 1
ATOM 1599 C C . ARG A 1 200 ? 36.698 4.846 -38.197 1.00 60.09 200 ARG A C 1
ATOM 1601 O O . ARG A 1 200 ? 37.261 5.513 -39.063 1.00 60.09 200 ARG A O 1
ATOM 1608 N N . SER A 1 201 ? 36.848 5.107 -36.899 1.00 55.47 201 SER A N 1
ATOM 1609 C CA . SER A 1 201 ? 37.747 6.139 -36.382 1.00 55.47 201 SER A CA 1
ATOM 1610 C C . SER A 1 201 ? 39.206 5.684 -36.487 1.00 55.47 201 SER A C 1
ATOM 1612 O O . SER A 1 201 ? 39.576 4.635 -35.965 1.00 55.47 201 SER A O 1
ATOM 1614 N N . LYS A 1 202 ? 40.063 6.509 -37.104 1.00 54.53 202 LYS A N 1
ATOM 1615 C CA . LYS A 1 202 ? 41.504 6.247 -37.311 1.00 54.53 202 LYS A CA 1
ATOM 1616 C C . LYS A 1 202 ? 42.321 6.026 -36.017 1.00 54.53 202 LYS A C 1
ATOM 1618 O O . LYS A 1 202 ? 43.497 5.703 -36.115 1.00 54.53 202 LYS A O 1
ATOM 1623 N N . ARG A 1 203 ? 41.735 6.199 -34.821 1.00 55.06 203 ARG A N 1
ATOM 1624 C CA . ARG A 1 203 ? 42.415 6.013 -33.520 1.00 55.06 203 ARG A CA 1
ATOM 1625 C C . ARG A 1 203 ? 42.393 4.578 -32.974 1.00 55.06 203 ARG A C 1
ATOM 1627 O O . ARG A 1 203 ? 43.255 4.261 -32.167 1.00 55.06 203 ARG A O 1
ATOM 1634 N N . PHE A 1 204 ? 41.459 3.716 -33.391 1.00 55.28 204 PHE A N 1
ATOM 1635 C CA . PHE A 1 204 ? 41.333 2.344 -32.860 1.00 55.28 204 PHE A CA 1
ATOM 1636 C C . PHE A 1 204 ? 40.911 1.362 -33.974 1.00 55.28 204 PHE A C 1
ATOM 1638 O O . PHE A 1 204 ? 39.738 0.994 -34.046 1.00 55.28 204 PHE A O 1
ATOM 1645 N N . PRO A 1 205 ? 41.828 0.934 -34.867 1.00 51.16 205 PRO A N 1
ATOM 1646 C CA . PRO A 1 205 ? 41.463 0.346 -36.164 1.00 51.16 205 PRO A CA 1
ATOM 1647 C C . PRO A 1 205 ? 40.811 -1.047 -36.121 1.00 51.16 205 PRO A C 1
ATOM 1649 O O . PRO A 1 205 ? 40.364 -1.536 -37.154 1.00 51.16 205 PRO A O 1
ATOM 1652 N N . SER A 1 206 ? 40.753 -1.715 -34.967 1.00 55.31 206 SER A N 1
ATOM 1653 C CA . SER A 1 206 ? 40.289 -3.112 -34.898 1.00 55.31 206 SER A CA 1
ATOM 1654 C C . SER A 1 206 ? 39.950 -3.633 -33.495 1.00 55.31 206 SER A C 1
ATOM 1656 O O . SER A 1 206 ? 39.599 -4.798 -33.353 1.00 55.31 206 SER A O 1
ATOM 1658 N N . LEU A 1 207 ? 40.018 -2.807 -32.444 1.00 55.78 207 LEU A N 1
ATOM 1659 C CA . LEU A 1 207 ? 39.938 -3.300 -31.057 1.00 55.78 207 LEU A CA 1
ATOM 1660 C C . LEU A 1 207 ? 38.526 -3.691 -30.595 1.00 55.78 207 LEU A C 1
ATOM 1662 O O . LEU A 1 207 ? 38.375 -4.397 -29.602 1.00 55.78 207 LEU A O 1
ATOM 1666 N N . ILE A 1 208 ? 37.483 -3.252 -31.300 1.00 60.47 208 ILE A N 1
ATOM 1667 C CA . ILE A 1 208 ? 36.098 -3.540 -30.924 1.00 60.47 208 ILE A CA 1
ATOM 1668 C C . ILE A 1 208 ? 35.540 -4.580 -31.891 1.00 60.47 208 ILE A C 1
ATOM 1670 O O . ILE A 1 208 ? 34.941 -4.250 -32.917 1.00 60.47 208 ILE A O 1
ATOM 1674 N N . GLU A 1 209 ? 35.737 -5.855 -31.555 1.00 68.38 209 GLU A N 1
ATOM 1675 C CA . GLU A 1 209 ? 35.114 -6.944 -32.295 1.00 68.38 209 GLU A CA 1
ATOM 1676 C C . GLU A 1 209 ? 33.581 -6.791 -32.274 1.00 68.38 209 GLU A C 1
ATOM 1678 O O . GLU A 1 209 ? 32.983 -6.640 -31.201 1.00 68.38 209 GLU A O 1
ATOM 1683 N N . PRO A 1 210 ? 32.894 -6.930 -33.423 1.00 67.81 210 PRO A N 1
ATOM 1684 C CA . PRO A 1 210 ? 31.431 -6.908 -33.478 1.00 67.81 210 PRO A CA 1
ATOM 1685 C C . PRO A 1 210 ? 30.774 -7.934 -32.540 1.00 67.81 210 PRO A C 1
ATOM 1687 O O . PRO A 1 210 ? 29.649 -7.739 -32.072 1.00 67.81 210 PRO A O 1
ATOM 1690 N N . ARG A 1 211 ? 31.484 -9.032 -32.245 1.00 72.62 211 ARG A N 1
ATOM 1691 C CA . ARG A 1 211 ? 31.074 -10.059 -31.279 1.00 72.62 211 ARG A CA 1
ATOM 1692 C C . ARG A 1 211 ? 31.040 -9.517 -29.848 1.00 72.62 211 ARG A C 1
ATOM 1694 O O . ARG A 1 211 ? 30.074 -9.785 -29.134 1.00 72.62 211 ARG A O 1
ATOM 1701 N N . LEU A 1 212 ? 32.037 -8.724 -29.453 1.00 74.12 212 LEU A N 1
ATOM 1702 C CA . LEU A 1 212 ? 32.129 -8.126 -28.121 1.00 74.12 212 LEU A CA 1
ATOM 1703 C C . LEU A 1 212 ? 31.011 -7.101 -27.896 1.00 74.12 212 LEU A C 1
ATOM 1705 O O . LEU A 1 212 ? 30.353 -7.132 -26.861 1.00 74.12 212 LEU A O 1
ATOM 1709 N N . VAL A 1 213 ? 30.706 -6.279 -28.904 1.00 70.88 213 VAL A N 1
ATOM 1710 C CA . VAL A 1 213 ? 29.575 -5.329 -28.869 1.00 70.88 213 VAL A CA 1
ATOM 1711 C C . VAL A 1 213 ? 28.252 -6.059 -28.680 1.00 70.88 213 VAL A C 1
ATOM 1713 O O . VAL A 1 213 ? 27.440 -5.667 -27.847 1.00 70.88 213 VAL A O 1
ATOM 1716 N N . ARG A 1 214 ? 28.034 -7.152 -29.420 1.00 70.44 214 ARG A N 1
ATOM 1717 C CA . ARG A 1 214 ? 26.806 -7.949 -29.305 1.00 70.44 214 ARG A CA 1
ATOM 1718 C C . ARG A 1 214 ? 26.693 -8.618 -27.932 1.00 70.44 214 ARG A C 1
ATOM 1720 O O . ARG A 1 214 ? 25.592 -8.717 -27.393 1.00 70.44 214 ARG A O 1
ATOM 1727 N N . LYS A 1 215 ? 27.822 -9.039 -27.350 1.00 79.06 215 LYS A N 1
ATOM 1728 C CA . LYS A 1 215 ? 27.891 -9.585 -25.986 1.00 79.06 215 LYS A CA 1
ATOM 1729 C C . LYS A 1 215 ? 27.572 -8.512 -24.939 1.00 79.06 215 LYS A C 1
ATOM 1731 O O . LYS A 1 215 ? 26.739 -8.761 -24.075 1.00 79.06 215 LYS A O 1
ATOM 1736 N N . LEU A 1 216 ? 28.144 -7.313 -25.061 1.00 78.06 216 LEU A N 1
ATOM 1737 C CA . LEU A 1 216 ? 27.858 -6.175 -24.180 1.00 78.06 216 LEU A CA 1
ATOM 1738 C C . LEU A 1 216 ? 26.403 -5.711 -24.286 1.00 78.06 216 LEU A C 1
ATOM 1740 O O . LEU A 1 216 ? 25.763 -5.506 -23.263 1.00 78.06 216 LEU A O 1
ATOM 1744 N N . ALA A 1 217 ? 25.849 -5.625 -25.498 1.00 71.94 217 ALA A N 1
ATOM 1745 C CA . ALA A 1 217 ? 24.440 -5.302 -25.716 1.00 71.94 217 ALA A CA 1
ATOM 1746 C C . ALA A 1 217 ? 23.513 -6.307 -25.021 1.00 71.94 217 ALA A C 1
ATOM 1748 O O . ALA A 1 217 ? 22.540 -5.916 -24.382 1.00 71.94 217 ALA A O 1
ATOM 1749 N N . ARG A 1 218 ? 23.847 -7.602 -25.103 1.00 76.19 218 ARG A N 1
ATOM 1750 C CA . ARG A 1 218 ? 23.103 -8.666 -24.421 1.00 76.19 218 ARG A CA 1
ATOM 1751 C C . ARG A 1 218 ? 23.174 -8.513 -22.899 1.00 76.19 218 ARG A C 1
ATOM 1753 O O . ARG A 1 218 ? 22.131 -8.539 -22.252 1.00 76.19 218 ARG A O 1
ATOM 1760 N N . LEU A 1 219 ? 24.369 -8.302 -22.341 1.00 81.19 219 LEU A N 1
ATOM 1761 C CA . LEU A 1 219 ? 24.552 -8.098 -20.898 1.00 81.19 219 LEU A CA 1
ATOM 1762 C C . LEU A 1 219 ? 23.821 -6.839 -20.404 1.00 81.19 219 LEU A C 1
ATOM 1764 O O . LEU A 1 219 ? 23.089 -6.904 -19.421 1.00 81.19 219 LEU A O 1
ATOM 1768 N N . ALA A 1 220 ? 23.934 -5.722 -21.126 1.00 78.19 220 ALA A N 1
ATOM 1769 C CA . ALA A 1 220 ? 23.218 -4.488 -20.814 1.00 78.19 220 ALA A CA 1
ATOM 1770 C C . ALA A 1 220 ? 21.696 -4.682 -20.887 1.00 78.19 220 ALA A C 1
ATOM 1772 O O . ALA A 1 220 ? 20.980 -4.237 -19.993 1.00 78.19 220 ALA A O 1
ATOM 1773 N N . SER A 1 221 ? 21.197 -5.411 -21.892 1.00 76.50 221 SER A N 1
ATOM 1774 C CA . SER A 1 221 ? 19.766 -5.713 -21.996 1.00 76.50 221 SER A CA 1
ATOM 1775 C C . SER A 1 221 ? 19.259 -6.569 -20.835 1.00 76.50 221 SER A C 1
ATOM 1777 O O . SER A 1 221 ? 18.161 -6.315 -20.356 1.00 76.50 221 SER A O 1
ATOM 1779 N N . MET A 1 222 ? 20.064 -7.510 -20.320 1.00 79.81 222 MET A N 1
ATOM 1780 C CA . MET A 1 222 ? 19.715 -8.279 -19.118 1.00 79.81 222 MET A CA 1
ATOM 1781 C C . MET A 1 222 ? 19.633 -7.399 -17.869 1.00 79.81 222 MET A C 1
ATOM 1783 O O . MET A 1 222 ? 18.716 -7.567 -17.072 1.00 79.81 222 MET A O 1
ATOM 1787 N N . ILE A 1 223 ? 20.567 -6.459 -17.692 1.00 82.44 223 ILE A N 1
ATOM 1788 C CA . ILE A 1 223 ? 20.556 -5.552 -16.535 1.00 82.44 223 ILE A CA 1
ATOM 1789 C C . ILE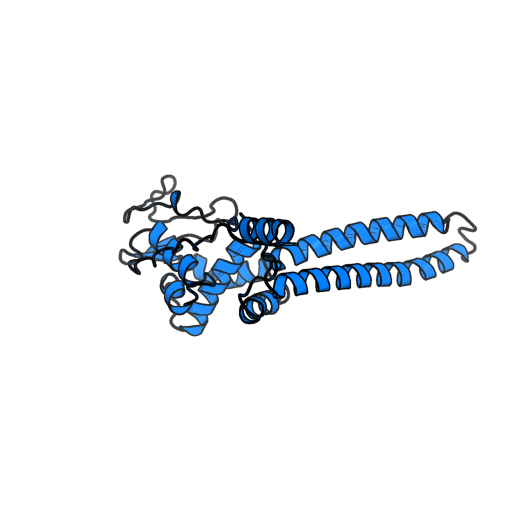 A 1 223 ? 19.328 -4.641 -16.586 1.00 82.44 223 ILE A C 1
ATOM 1791 O O . ILE A 1 223 ? 18.628 -4.503 -15.586 1.00 82.44 223 ILE A O 1
ATOM 1795 N N . VAL A 1 224 ? 19.029 -4.054 -17.748 1.00 75.88 224 VAL A N 1
ATOM 1796 C CA . VAL A 1 224 ? 17.833 -3.212 -17.903 1.00 75.88 224 VAL A CA 1
ATOM 1797 C C . VAL A 1 224 ? 16.565 -4.040 -17.706 1.00 75.88 224 VAL A C 1
ATOM 1799 O O . VAL A 1 224 ? 15.657 -3.585 -17.020 1.00 75.88 224 VAL A O 1
ATOM 1802 N N . LEU A 1 225 ? 16.519 -5.274 -18.221 1.00 76.31 225 LEU A N 1
ATOM 1803 C CA . LEU A 1 225 ? 15.405 -6.191 -17.982 1.00 76.31 225 LEU A CA 1
ATOM 1804 C C . LEU A 1 225 ? 15.202 -6.461 -16.487 1.00 76.31 225 LEU A C 1
ATOM 1806 O O . LEU A 1 225 ? 14.070 -6.421 -16.024 1.00 76.31 225 LEU A O 1
ATOM 1810 N N . LEU A 1 226 ? 16.277 -6.685 -15.725 1.00 80.88 226 LEU A N 1
ATOM 1811 C CA . LEU A 1 226 ? 16.208 -6.858 -14.271 1.00 80.88 226 LEU A CA 1
ATOM 1812 C C . LEU A 1 226 ? 15.667 -5.612 -13.559 1.00 80.88 226 LEU A C 1
ATOM 1814 O O . LEU A 1 226 ? 14.871 -5.747 -12.635 1.00 80.88 226 LEU A O 1
ATOM 1818 N N . GLN A 1 227 ? 16.065 -4.411 -13.983 1.00 78.75 227 GLN A N 1
ATOM 1819 C CA . GLN A 1 227 ? 15.549 -3.165 -13.400 1.00 78.75 227 GLN A CA 1
ATOM 1820 C C . GLN A 1 227 ? 14.068 -2.953 -13.725 1.00 78.75 227 GLN A C 1
ATOM 1822 O O . GLN A 1 227 ? 13.279 -2.620 -12.845 1.00 78.75 227 GLN A O 1
ATOM 1827 N N . VAL A 1 228 ? 13.675 -3.213 -14.972 1.00 72.50 228 VAL A N 1
ATOM 1828 C CA . VAL A 1 228 ? 12.272 -3.177 -15.404 1.00 72.50 228 VAL A CA 1
ATOM 1829 C C . VAL A 1 228 ? 11.450 -4.214 -14.638 1.00 72.50 228 VAL A C 1
ATOM 1831 O O . VAL A 1 228 ? 10.356 -3.905 -14.180 1.00 72.50 228 VAL A O 1
ATOM 1834 N N . LEU A 1 229 ? 11.987 -5.419 -14.441 1.00 73.88 229 LEU A N 1
ATOM 1835 C CA . LEU A 1 229 ? 11.335 -6.469 -13.666 1.00 73.88 229 LEU A CA 1
ATOM 1836 C C . LEU A 1 229 ? 11.152 -6.046 -12.206 1.00 73.88 229 LEU A C 1
ATOM 1838 O O . LEU A 1 229 ? 10.065 -6.231 -11.679 1.00 73.88 229 LEU A O 1
ATOM 1842 N N . LYS A 1 230 ? 12.159 -5.432 -11.568 1.00 73.69 230 LYS A N 1
ATOM 1843 C CA . LYS A 1 230 ? 12.027 -4.884 -10.205 1.00 73.69 230 LYS A CA 1
ATOM 1844 C C . LYS A 1 230 ? 10.943 -3.812 -10.104 1.00 73.69 230 LYS A C 1
ATOM 1846 O O . LYS A 1 230 ? 10.227 -3.786 -9.113 1.00 73.69 230 LYS A O 1
ATOM 1851 N N . LEU A 1 231 ? 10.815 -2.958 -11.119 1.00 70.75 231 LEU A N 1
ATOM 1852 C CA . LEU A 1 231 ? 9.798 -1.907 -11.154 1.00 70.75 231 LEU A CA 1
ATOM 1853 C C . LEU A 1 231 ? 8.385 -2.466 -11.395 1.00 70.75 231 LEU A C 1
ATOM 1855 O O . LEU A 1 231 ? 7.421 -1.970 -10.823 1.00 70.75 231 LEU A O 1
ATOM 1859 N N . LEU A 1 232 ? 8.253 -3.491 -12.245 1.00 69.88 232 LEU A N 1
ATOM 1860 C CA . LEU A 1 232 ? 6.962 -4.065 -12.645 1.00 69.88 232 LEU A CA 1
ATOM 1861 C C . LEU A 1 232 ? 6.492 -5.226 -11.755 1.00 69.88 232 LEU A C 1
ATOM 1863 O O . LEU A 1 232 ? 5.305 -5.539 -11.767 1.00 69.88 232 LEU A O 1
ATOM 1867 N N . LEU A 1 233 ? 7.380 -5.860 -10.983 1.00 71.88 233 LEU A N 1
ATOM 1868 C CA . LEU A 1 233 ? 7.044 -6.944 -10.049 1.00 71.88 233 LEU A CA 1
ATOM 1869 C C . LEU A 1 233 ? 5.932 -6.546 -9.064 1.00 71.88 233 LEU A C 1
ATOM 1871 O O . LEU A 1 233 ? 4.946 -7.280 -8.990 1.00 71.88 233 LEU A O 1
ATOM 1875 N N . PRO A 1 234 ? 6.016 -5.383 -8.384 1.00 65.06 234 PRO A N 1
ATOM 1876 C CA . PRO A 1 234 ? 4.939 -4.905 -7.517 1.00 65.06 234 PRO A CA 1
ATOM 1877 C C . PRO A 1 234 ? 3.606 -4.731 -8.260 1.00 65.06 234 PRO A C 1
ATOM 1879 O O . PRO A 1 234 ? 2.544 -5.021 -7.716 1.00 65.06 234 PRO A O 1
ATOM 1882 N N . MET A 1 235 ? 3.642 -4.321 -9.535 1.00 62.97 235 MET A N 1
ATOM 1883 C CA . MET A 1 235 ? 2.432 -4.116 -10.343 1.00 62.97 235 MET A CA 1
ATOM 1884 C C . MET A 1 235 ? 1.718 -5.416 -10.720 1.00 62.97 235 MET A C 1
ATOM 1886 O O . MET A 1 235 ? 0.523 -5.385 -11.013 1.00 62.97 235 MET A O 1
ATOM 1890 N N . LEU A 1 236 ? 2.414 -6.558 -10.736 1.00 64.75 236 LEU A N 1
ATOM 1891 C CA . LEU A 1 236 ? 1.800 -7.833 -11.112 1.00 64.75 236 LEU A CA 1
ATOM 1892 C C . LEU A 1 236 ? 0.880 -8.408 -10.027 1.00 64.75 236 LEU A C 1
ATOM 1894 O O . LEU A 1 236 ? 0.120 -9.327 -10.347 1.00 64.75 236 LEU A O 1
ATOM 1898 N N . MET A 1 237 ? 0.909 -7.863 -8.797 1.00 61.19 237 MET A N 1
ATOM 1899 C CA . MET A 1 237 ? 0.093 -8.306 -7.655 1.00 61.19 237 MET A CA 1
ATOM 1900 C C . MET A 1 237 ? -0.062 -9.830 -7.640 1.00 61.19 237 MET A C 1
ATOM 1902 O O . MET A 1 237 ? -1.175 -10.364 -7.688 1.00 61.19 237 MET A O 1
ATOM 1906 N N . LEU A 1 238 ? 1.070 -10.539 -7.724 1.00 60.00 238 LEU A N 1
ATOM 1907 C CA . LEU A 1 238 ? 1.047 -11.994 -7.704 1.00 60.00 238 LEU A CA 1
ATOM 1908 C C . LEU A 1 238 ? 0.431 -12.424 -6.369 1.00 60.00 238 LEU A C 1
ATOM 1910 O O . LEU A 1 238 ? 0.807 -11.852 -5.343 1.00 60.00 238 LEU A O 1
ATOM 1914 N N . PRO A 1 239 ? -0.529 -13.367 -6.368 1.00 47.16 239 PRO A N 1
ATOM 1915 C CA . PRO A 1 239 ? -1.042 -13.920 -5.128 1.00 47.16 239 PRO A CA 1
ATOM 1916 C C . PRO A 1 239 ? 0.152 -14.473 -4.354 1.00 47.16 239 PRO A C 1
ATOM 1918 O O . PRO A 1 239 ? 0.858 -15.361 -4.829 1.00 47.16 239 PRO A O 1
ATOM 1921 N N . ILE A 1 240 ? 0.426 -13.851 -3.215 1.00 49.47 240 ILE A N 1
ATOM 1922 C CA . ILE A 1 240 ? 1.422 -14.324 -2.270 1.00 49.47 240 ILE A CA 1
ATOM 1923 C C . ILE A 1 240 ? 0.689 -15.416 -1.493 1.00 49.47 240 ILE A C 1
ATOM 1925 O O . ILE A 1 240 ? -0.247 -15.105 -0.755 1.00 49.47 240 ILE A O 1
ATOM 1929 N N . GLU A 1 241 ? 1.019 -16.675 -1.772 1.00 36.81 241 GLU A N 1
ATOM 1930 C CA . GLU A 1 241 ? 0.567 -17.821 -0.970 1.00 36.81 241 GLU A CA 1
ATOM 1931 C C . GLU A 1 241 ? 1.248 -17.835 0.407 1.00 36.81 241 GLU A C 1
ATOM 1933 O O . GLU A 1 241 ? 2.447 -17.472 0.490 1.00 36.81 241 GLU A O 1
#